Protein AF-A0AAV2SFF5-F1 (afdb_monomer)

Radius of gyration: 28.93 Å; Cα contacts (8 Å, |Δi|>4): 230; chains: 1; bounding box: 88×64×98 Å

InterPro domains:
  IPR006816 ELMO domain [PF04727] (159-279)
  IPR006816 ELMO domain [PS51335] (174-283)
  IPR050868 Engulfment and cell motility domain-containing protein [PTHR12771] (34-279)

Structure (mmCIF, N/CA/C/O backbone):
data_AF-A0AAV2SFF5-F1
#
_entry.id   AF-A0AAV2SFF5-F1
#
loop_
_atom_site.group_PDB
_atom_site.id
_atom_site.type_symbol
_atom_site.label_atom_id
_atom_site.label_alt_id
_atom_site.label_comp_id
_atom_site.label_asym_id
_atom_site.label_entity_id
_atom_site.label_seq_id
_atom_site.pdbx_PDB_ins_code
_atom_site.Cartn_x
_atom_site.Cartn_y
_atom_site.Cartn_z
_atom_site.occupancy
_atom_site.B_iso_or_equiv
_atom_site.auth_seq_id
_atom_site.auth_comp_id
_atom_site.auth_asym_id
_atom_site.auth_atom_id
_atom_site.pdbx_PDB_model_num
ATOM 1 N N . MET A 1 1 ? -58.046 5.024 29.331 1.00 38.84 1 MET A N 1
ATOM 2 C CA . MET A 1 1 ? -58.041 5.332 27.882 1.00 38.84 1 MET A CA 1
ATOM 3 C C . MET A 1 1 ? -57.906 6.839 27.762 1.00 38.84 1 MET A C 1
ATOM 5 O O . MET A 1 1 ? -58.774 7.507 28.291 1.00 38.84 1 MET A O 1
ATOM 9 N N . LEU A 1 2 ? -56.872 7.453 27.201 1.00 36.22 2 LEU A N 1
ATOM 10 C CA . LEU A 1 2 ? -55.732 7.017 26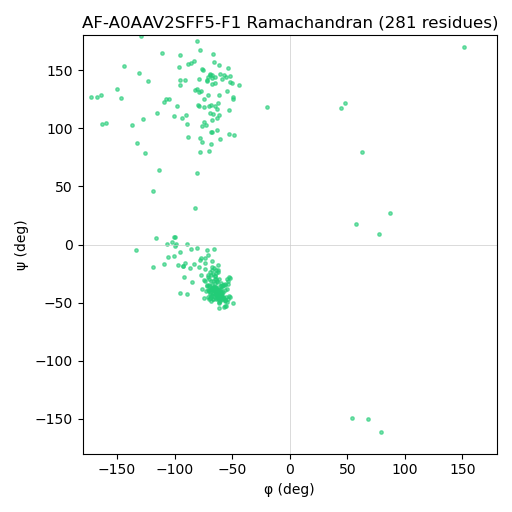.394 1.00 36.22 2 LEU A CA 1
ATOM 11 C C . LEU A 1 2 ? -54.574 7.988 26.710 1.00 36.22 2 LEU A C 1
ATOM 13 O O . LEU A 1 2 ? -54.805 9.194 26.716 1.00 36.22 2 LEU A O 1
ATOM 17 N N . GLU A 1 3 ? -53.364 7.487 26.962 1.00 33.78 3 GLU A N 1
ATOM 18 C CA . GLU A 1 3 ? -52.148 8.307 26.864 1.00 33.78 3 GLU A CA 1
ATOM 19 C C . GLU A 1 3 ? -51.763 8.430 25.383 1.00 33.78 3 GLU A C 1
ATOM 21 O O . GLU A 1 3 ? -51.738 7.432 24.659 1.00 33.78 3 GLU A O 1
ATOM 26 N N . ALA A 1 4 ? -51.494 9.655 24.929 1.00 40.22 4 ALA A N 1
ATOM 27 C CA . ALA A 1 4 ? -50.942 9.942 23.607 1.00 40.22 4 ALA A CA 1
ATOM 28 C C . ALA A 1 4 ? -49.399 9.964 23.682 1.00 40.22 4 ALA A C 1
ATOM 30 O O . ALA A 1 4 ? -48.859 10.467 24.670 1.00 40.22 4 ALA A O 1
ATOM 31 N N . PRO A 1 5 ? -48.668 9.447 22.676 1.00 40.81 5 PRO A N 1
ATOM 32 C CA . PRO A 1 5 ? -47.217 9.352 22.744 1.00 40.81 5 PRO A CA 1
ATOM 33 C C . PRO A 1 5 ? -46.532 10.683 22.409 1.00 40.81 5 PRO A C 1
ATOM 35 O O . PRO A 1 5 ? -46.836 11.335 21.411 1.00 40.81 5 PRO A O 1
ATOM 38 N N . LEU A 1 6 ? -45.561 11.036 23.251 1.00 37.41 6 LEU A N 1
ATOM 39 C CA . LEU A 1 6 ? -44.650 12.170 23.122 1.00 37.41 6 LEU A CA 1
ATOM 40 C C . LEU A 1 6 ? -43.773 12.011 21.858 1.00 37.41 6 LEU A C 1
ATOM 42 O O . LEU A 1 6 ? -42.967 11.081 21.773 1.00 37.41 6 LEU A O 1
ATOM 46 N N . GLN A 1 7 ? -43.903 12.916 20.885 1.00 34.81 7 GLN A N 1
ATOM 47 C CA . GLN A 1 7 ? -42.947 13.051 19.781 1.00 34.81 7 GLN A CA 1
ATOM 48 C C . GLN A 1 7 ? -41.613 13.581 20.330 1.00 34.81 7 GLN A C 1
ATOM 50 O O . GLN A 1 7 ? -41.558 14.659 20.917 1.00 34.81 7 GLN A O 1
ATOM 55 N N . LYS A 1 8 ? -40.532 12.812 20.153 1.00 36.44 8 LYS A N 1
ATOM 56 C CA . LYS A 1 8 ? -39.155 13.287 20.343 1.00 36.44 8 LYS A CA 1
ATOM 57 C C . LYS A 1 8 ? -38.738 14.083 19.108 1.00 36.44 8 LYS A C 1
ATOM 59 O O . LYS A 1 8 ? -38.677 13.515 18.020 1.00 36.44 8 LYS A O 1
ATOM 64 N N . GLU A 1 9 ? -38.420 15.358 19.291 1.00 38.72 9 GLU A N 1
ATOM 65 C CA . GLU A 1 9 ? -37.700 16.148 18.292 1.00 38.72 9 GLU A CA 1
ATOM 66 C C . GLU A 1 9 ? -36.253 15.641 18.139 1.00 38.72 9 GLU A C 1
ATOM 68 O O . GLU A 1 9 ? -35.587 15.299 19.121 1.00 38.72 9 GLU A O 1
ATOM 73 N N . LEU A 1 10 ? -35.785 15.559 16.889 1.00 31.69 10 LEU A N 1
ATOM 74 C CA . LEU A 1 10 ? -34.399 15.259 16.515 1.00 31.69 10 LEU A CA 1
ATOM 75 C C . LEU A 1 10 ? -33.528 16.514 16.730 1.00 31.69 10 LEU A C 1
ATOM 77 O O . LEU A 1 10 ? -33.907 17.570 16.222 1.00 31.69 10 LEU A O 1
ATOM 81 N N . PRO A 1 11 ? -32.348 16.439 17.377 1.00 33.97 11 PRO A N 1
ATOM 82 C CA . PRO A 1 11 ? -31.426 17.570 17.406 1.00 33.97 11 PRO A CA 1
ATOM 83 C C . PRO A 1 11 ? -30.733 17.735 16.048 1.00 33.97 11 PRO A C 1
ATOM 85 O O . PRO A 1 11 ? -30.116 16.803 15.527 1.00 33.97 11 PRO A O 1
ATOM 88 N N . SER A 1 12 ? -30.843 18.938 15.488 1.00 45.22 12 SER A N 1
ATOM 89 C CA . SER A 1 12 ? -30.172 19.385 14.273 1.00 45.22 12 SER A CA 1
ATOM 90 C C . SER A 1 12 ? -28.703 19.734 14.550 1.00 45.22 12 SER A C 1
ATOM 92 O O . SER A 1 12 ? -28.395 20.878 14.860 1.0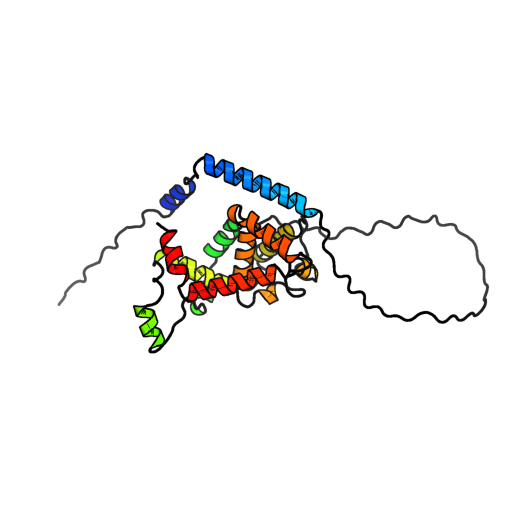0 45.22 12 SER A O 1
ATOM 94 N N . ASP A 1 13 ? -27.793 18.776 14.392 1.00 42.00 13 ASP A N 1
ATOM 95 C CA . ASP A 1 13 ? -26.344 19.044 14.359 1.00 42.00 13 ASP A CA 1
ATOM 96 C C . ASP A 1 13 ? -25.739 18.616 13.014 1.00 42.00 13 ASP A C 1
ATOM 98 O O . ASP A 1 13 ? -24.686 17.991 12.924 1.00 42.00 13 ASP A O 1
ATOM 102 N N . SER A 1 14 ? -26.415 18.985 11.925 1.00 37.09 14 SER A N 1
ATOM 103 C CA . SER A 1 14 ? -25.875 18.917 10.564 1.00 37.09 14 SER A CA 1
ATOM 104 C C . SER A 1 14 ? -25.003 20.134 10.224 1.00 37.09 14 SER A C 1
ATOM 106 O O . SER A 1 14 ? -24.962 20.549 9.066 1.00 37.09 14 SER A O 1
ATOM 108 N N . ILE A 1 15 ? -24.313 20.726 11.208 1.00 44.16 15 ILE A N 1
ATOM 109 C CA . ILE A 1 15 ? -23.333 21.798 10.973 1.00 44.16 15 ILE A CA 1
ATOM 110 C C . ILE A 1 15 ? -22.029 21.164 10.464 1.00 44.16 15 ILE A C 1
ATOM 112 O O . ILE A 1 15 ? -21.090 20.846 11.189 1.00 44.16 15 ILE A O 1
ATOM 116 N N . ASP A 1 16 ? -22.115 20.880 9.170 1.00 50.00 16 ASP A N 1
ATOM 117 C CA . ASP A 1 16 ? -21.180 21.188 8.099 1.00 50.00 16 ASP A CA 1
ATOM 118 C C . ASP A 1 16 ? -19.763 20.582 8.126 1.00 50.00 16 ASP A C 1
ATOM 120 O O . ASP A 1 16 ? -18.738 21.213 8.393 1.00 50.00 16 ASP A O 1
ATOM 124 N N . VAL A 1 17 ? -19.715 19.315 7.710 1.00 45.47 17 VAL A N 1
ATOM 125 C CA . VAL A 1 17 ? -18.504 18.622 7.248 1.00 45.47 17 VAL A CA 1
ATOM 126 C C . VAL A 1 17 ? -17.807 19.397 6.114 1.00 45.47 17 VAL A C 1
ATOM 128 O O . VAL A 1 17 ? -16.579 19.358 6.033 1.00 45.47 17 VAL A O 1
ATOM 131 N N . ALA A 1 18 ? -18.537 20.151 5.279 1.00 42.47 18 ALA A N 1
ATOM 132 C CA . ALA A 1 18 ? -17.932 20.953 4.216 1.00 42.47 18 ALA A CA 1
ATOM 133 C C . ALA A 1 18 ? -17.181 22.173 4.777 1.00 42.47 18 ALA A C 1
ATOM 135 O O . ALA A 1 18 ? -16.098 22.493 4.290 1.00 42.47 18 ALA A O 1
ATOM 136 N N . GLU A 1 19 ? -17.667 22.786 5.858 1.00 45.25 19 GLU A N 1
ATOM 137 C CA . GLU A 1 19 ? -16.984 23.895 6.543 1.00 45.25 19 GLU A CA 1
ATOM 138 C C . GLU A 1 19 ? -15.679 23.431 7.221 1.00 45.25 19 GLU A C 1
ATOM 140 O O . GLU A 1 19 ? -14.655 24.122 7.205 1.00 45.25 19 GLU A O 1
ATOM 145 N N . ARG A 1 20 ? -15.669 22.197 7.741 1.00 47.66 20 ARG A N 1
ATOM 146 C CA . ARG A 1 20 ? -14.468 21.555 8.302 1.00 47.66 20 ARG A CA 1
ATOM 147 C C . ARG A 1 20 ? -13.443 21.195 7.221 1.00 47.66 20 ARG A C 1
ATOM 149 O O . ARG A 1 20 ? -12.248 21.416 7.421 1.00 47.66 20 ARG A O 1
ATOM 156 N N . ASN A 1 21 ? -13.908 20.722 6.065 1.00 41.25 21 ASN A N 1
ATOM 157 C CA . ASN A 1 21 ? -13.061 20.435 4.905 1.00 41.25 21 ASN A CA 1
ATOM 158 C C . ASN A 1 21 ? -12.438 21.716 4.325 1.00 41.25 21 ASN A C 1
ATOM 160 O O . ASN A 1 21 ? -11.257 21.718 3.981 1.00 41.25 21 ASN A O 1
ATOM 164 N N . LEU A 1 22 ? -13.172 22.835 4.331 1.00 41.47 22 LEU A N 1
ATOM 165 C CA . LEU A 1 22 ? -12.656 24.148 3.929 1.00 41.47 22 LEU A CA 1
ATOM 166 C C . LEU A 1 22 ? -11.552 24.658 4.875 1.00 41.47 22 LEU A C 1
ATOM 168 O O . LEU A 1 22 ? -10.611 25.332 4.456 1.00 41.47 22 LEU A O 1
ATOM 172 N N . LYS A 1 23 ? -11.637 24.322 6.166 1.00 45.38 23 LYS A N 1
ATOM 173 C CA . LYS A 1 23 ? -10.634 24.699 7.173 1.00 45.38 23 LYS A CA 1
ATOM 174 C C . LYS A 1 23 ? -9.323 23.921 7.007 1.00 45.38 23 LYS A C 1
ATOM 176 O O . LYS A 1 23 ? -8.255 24.505 7.174 1.00 45.38 23 LYS A O 1
ATOM 181 N N . ASN A 1 24 ? -9.405 22.652 6.606 1.00 43.72 24 ASN A N 1
ATOM 182 C CA . ASN A 1 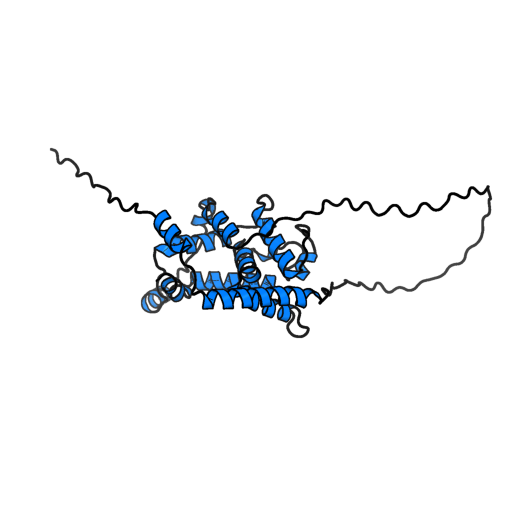24 ? -8.241 21.813 6.298 1.00 43.72 24 ASN A CA 1
ATOM 183 C C . ASN A 1 24 ? -7.582 22.192 4.964 1.00 43.72 24 ASN A C 1
ATOM 185 O O . ASN A 1 24 ? -6.363 22.138 4.854 1.00 43.72 24 ASN A O 1
ATOM 189 N N . GLN A 1 25 ? -8.360 22.677 3.992 1.00 39.66 25 GLN A N 1
ATOM 190 C CA . GLN A 1 25 ? -7.839 23.210 2.726 1.00 39.66 25 GLN A CA 1
ATOM 191 C C . GLN A 1 25 ? -6.976 24.474 2.912 1.00 39.66 25 GLN A C 1
ATOM 193 O O . GLN A 1 25 ? -6.147 24.797 2.066 1.00 39.66 25 GLN A O 1
ATOM 198 N N . ASN A 1 26 ? -7.158 25.182 4.033 1.00 39.34 26 ASN A N 1
ATOM 199 C CA . ASN A 1 26 ? -6.420 26.393 4.390 1.00 39.34 26 ASN A CA 1
ATOM 200 C C . ASN A 1 26 ? -5.265 26.146 5.379 1.00 39.34 26 ASN A C 1
ATOM 202 O O . ASN A 1 26 ? -4.582 27.102 5.761 1.00 39.34 26 ASN A O 1
ATOM 206 N N . TYR A 1 27 ? -5.020 24.898 5.806 1.00 48.28 27 TYR A N 1
ATOM 207 C CA . TYR A 1 27 ? -3.848 24.587 6.622 1.00 48.28 27 TYR A CA 1
ATOM 208 C C . TYR A 1 27 ? -2.608 24.555 5.734 1.00 48.28 27 TYR A C 1
ATOM 210 O O . TYR A 1 27 ? -2.354 23.628 4.972 1.00 48.28 27 TYR A O 1
ATOM 218 N N . ALA A 1 28 ? -1.852 25.636 5.817 1.00 47.06 28 ALA A N 1
ATOM 219 C CA . ALA A 1 28 ? -0.711 25.905 4.978 1.00 47.06 28 ALA A CA 1
ATOM 220 C C . ALA A 1 28 ? 0.518 25.910 5.909 1.00 47.06 28 ALA A C 1
ATOM 222 O O . ALA A 1 28 ? 0.597 26.814 6.747 1.00 47.06 28 ALA A O 1
ATOM 223 N N . PRO A 1 29 ? 1.461 24.949 5.805 1.00 47.69 29 PRO A N 1
ATOM 224 C CA . PRO A 1 29 ? 2.599 24.863 6.724 1.00 47.69 29 PRO A CA 1
ATOM 225 C C . PRO A 1 29 ? 3.374 26.189 6.786 1.00 47.69 29 PRO A C 1
ATOM 227 O O . PRO A 1 29 ? 3.376 26.935 5.794 1.00 47.69 29 PRO A O 1
ATOM 230 N N . PRO A 1 30 ? 4.048 26.522 7.899 1.00 57.25 30 PRO A N 1
ATOM 231 C CA . PRO A 1 30 ? 4.927 27.685 7.982 1.00 57.25 30 PRO A CA 1
ATOM 232 C C . PRO A 1 30 ? 5.813 27.798 6.736 1.00 57.25 30 PRO A C 1
ATOM 234 O O . PRO A 1 30 ? 6.342 26.807 6.240 1.00 57.25 30 PRO A O 1
ATOM 237 N N . ARG A 1 31 ? 5.971 29.011 6.194 1.00 40.19 31 ARG A N 1
ATOM 238 C CA . ARG A 1 31 ? 6.692 29.246 4.927 1.00 40.19 31 ARG A CA 1
ATOM 239 C C . ARG A 1 31 ? 8.109 28.656 4.929 1.00 40.19 31 ARG A C 1
ATOM 241 O O . ARG A 1 31 ? 8.574 28.233 3.882 1.00 40.19 31 ARG A O 1
ATOM 248 N N . SER A 1 32 ? 8.763 28.606 6.088 1.00 39.62 32 SER A N 1
ATOM 249 C CA . SER A 1 32 ? 10.068 27.967 6.265 1.00 39.62 32 SER A CA 1
ATOM 250 C C . SER A 1 32 ? 10.018 26.450 6.086 1.00 39.62 32 SER A C 1
ATOM 252 O O . SER A 1 32 ? 10.859 25.928 5.372 1.00 39.62 32 SER A O 1
ATOM 254 N N . GLU A 1 33 ? 9.021 25.769 6.665 1.00 46.12 33 GLU A N 1
ATOM 255 C CA . GLU A 1 33 ? 8.838 24.314 6.531 1.00 46.12 33 GLU A CA 1
ATOM 256 C C . GLU A 1 33 ? 8.451 23.928 5.101 1.00 46.12 33 GLU A C 1
ATOM 258 O O . GLU A 1 33 ? 8.950 22.945 4.568 1.00 46.12 33 GLU A O 1
ATOM 263 N N . ARG A 1 34 ? 7.631 24.752 4.437 1.00 45.78 34 ARG A N 1
ATOM 264 C CA . ARG A 1 34 ? 7.259 24.542 3.032 1.00 45.78 34 ARG A CA 1
ATOM 265 C C . ARG A 1 34 ? 8.427 24.684 2.063 1.00 45.78 34 ARG A C 1
ATOM 267 O O . ARG A 1 34 ? 8.486 23.943 1.094 1.00 45.78 34 ARG A O 1
ATOM 274 N N . ILE A 1 35 ? 9.318 25.647 2.303 1.00 46.62 35 ILE A N 1
ATOM 275 C CA . ILE A 1 35 ? 10.508 25.853 1.467 1.00 46.62 35 ILE A CA 1
ATOM 276 C C . ILE A 1 35 ? 11.483 24.692 1.669 1.00 46.62 35 ILE A C 1
ATOM 278 O O . ILE A 1 35 ? 11.911 24.106 0.687 1.00 46.62 35 ILE A O 1
ATOM 282 N N . THR A 1 36 ? 11.744 24.281 2.915 1.00 54.81 36 THR A N 1
ATOM 283 C CA . THR A 1 36 ? 12.622 23.131 3.182 1.00 54.81 36 THR A CA 1
ATOM 284 C C . THR A 1 36 ? 12.061 21.835 2.613 1.00 54.81 36 THR A C 1
ATOM 286 O O . THR A 1 36 ? 12.787 21.100 1.966 1.00 54.81 36 THR A O 1
ATOM 289 N N . GLN A 1 37 ? 10.761 21.579 2.767 1.00 50.41 37 GLN A N 1
ATOM 290 C CA . GLN A 1 37 ? 10.146 20.347 2.276 1.00 50.41 37 GLN A CA 1
ATOM 291 C C . GLN A 1 37 ? 10.068 20.306 0.741 1.00 50.41 37 GLN A C 1
ATOM 293 O O . GLN A 1 37 ? 10.251 19.244 0.155 1.00 50.41 37 GLN A O 1
ATOM 298 N N . ALA A 1 38 ? 9.855 21.453 0.083 1.00 51.97 38 ALA A N 1
ATOM 299 C CA . ALA A 1 38 ? 9.869 21.555 -1.375 1.00 51.97 38 ALA A CA 1
ATOM 300 C C . ALA A 1 38 ? 11.286 21.443 -1.963 1.00 51.97 38 ALA A C 1
ATOM 302 O O . ALA A 1 38 ? 11.460 20.783 -2.984 1.00 51.97 38 ALA A O 1
ATOM 303 N N . ASP A 1 39 ? 12.292 22.044 -1.324 1.00 56.22 39 ASP A N 1
ATOM 304 C CA . ASP A 1 39 ? 13.692 21.945 -1.752 1.00 56.22 39 ASP A CA 1
ATOM 305 C C . ASP A 1 39 ? 14.243 20.529 -1.510 1.00 56.22 39 ASP A C 1
ATOM 307 O O . ASP A 1 39 ? 14.905 19.970 -2.385 1.00 56.22 39 ASP A O 1
ATOM 311 N N . ASP A 1 40 ? 13.902 19.906 -0.376 1.00 51.06 40 ASP A N 1
ATOM 312 C CA . ASP A 1 40 ? 14.216 18.503 -0.080 1.00 51.06 40 ASP A CA 1
ATOM 313 C C . ASP A 1 40 ? 13.513 17.565 -1.070 1.00 51.06 40 ASP A C 1
ATOM 315 O O . ASP A 1 40 ? 14.104 16.588 -1.526 1.00 51.06 40 ASP A O 1
ATOM 319 N N . TYR A 1 41 ? 12.269 17.876 -1.452 1.00 49.34 41 TYR A N 1
ATOM 320 C CA . TYR A 1 41 ? 11.524 17.130 -2.463 1.00 49.34 41 TYR A CA 1
ATOM 321 C C . TYR A 1 41 ? 12.147 17.259 -3.852 1.00 49.34 41 TYR A C 1
ATOM 323 O O . TYR A 1 41 ? 12.324 16.249 -4.524 1.00 49.34 41 TYR A O 1
ATOM 331 N N . LEU A 1 42 ? 12.500 18.470 -4.288 1.00 60.28 42 LEU A N 1
ATOM 332 C CA . LEU A 1 42 ? 13.141 18.696 -5.585 1.00 60.28 42 LEU A CA 1
ATOM 333 C C . LEU A 1 42 ? 14.519 18.042 -5.634 1.00 60.28 42 LEU A C 1
ATOM 335 O O . LEU A 1 42 ? 14.824 17.355 -6.602 1.00 60.28 42 LEU A O 1
ATOM 339 N N . THR A 1 43 ? 15.301 18.161 -4.563 1.00 63.03 43 THR A N 1
ATOM 340 C CA . THR A 1 43 ? 16.597 17.486 -4.434 1.00 63.03 43 THR A CA 1
ATOM 341 C C . THR A 1 43 ? 16.417 15.972 -4.456 1.00 63.03 43 THR A C 1
ATOM 343 O O . THR A 1 43 ? 17.110 15.276 -5.193 1.00 63.03 43 THR A O 1
ATOM 346 N N . ALA A 1 44 ? 15.438 15.439 -3.720 1.00 46.81 44 ALA A N 1
ATOM 347 C CA . ALA A 1 44 ? 15.110 14.024 -3.776 1.00 46.81 44 ALA A CA 1
ATOM 348 C C . ALA A 1 44 ? 14.678 13.624 -5.192 1.00 46.81 44 ALA A C 1
ATOM 350 O O . ALA A 1 44 ? 15.147 12.617 -5.705 1.00 46.81 44 ALA A O 1
ATOM 351 N N . GLN A 1 45 ? 13.841 14.398 -5.871 1.00 54.22 45 GLN A N 1
ATOM 352 C CA . GLN A 1 45 ? 13.396 14.103 -7.229 1.00 54.22 45 GLN A CA 1
ATOM 353 C C . GLN A 1 45 ? 14.566 14.118 -8.228 1.00 54.22 45 GLN A C 1
ATOM 355 O O . GLN A 1 45 ? 14.723 13.168 -8.990 1.00 54.22 45 GLN A O 1
ATOM 360 N N . GLU A 1 46 ? 15.452 15.111 -8.164 1.00 63.56 46 GLU A N 1
ATOM 361 C CA . GLU A 1 46 ? 16.658 15.204 -8.997 1.00 63.56 46 GLU A CA 1
ATOM 362 C C . GLU A 1 46 ? 17.641 14.067 -8.716 1.00 63.56 46 GLU A C 1
ATOM 364 O O . GLU A 1 46 ? 18.176 13.442 -9.633 1.00 63.56 46 GLU A O 1
ATOM 369 N N . GLU A 1 47 ? 17.839 13.716 -7.447 1.00 53.16 47 GLU A N 1
ATOM 370 C CA . GLU A 1 47 ? 18.594 12.525 -7.105 1.00 53.16 47 GLU A CA 1
ATOM 371 C C . GLU A 1 47 ? 17.883 11.261 -7.615 1.00 53.16 47 GLU A C 1
ATOM 373 O O . GLU A 1 47 ? 18.538 10.236 -7.796 1.00 53.16 47 GLU A O 1
ATOM 378 N N . TRP A 1 48 ? 16.536 11.232 -7.724 1.00 48.16 48 TRP A N 1
ATOM 379 C CA . TRP A 1 48 ? 15.787 10.049 -8.221 1.00 48.16 48 TRP A CA 1
ATOM 380 C C . TRP A 1 48 ? 16.243 9.816 -9.625 1.00 48.16 48 TRP A C 1
ATOM 382 O O . TRP A 1 48 ? 16.695 8.724 -9.954 1.00 48.16 48 TRP A O 1
ATOM 392 N N . ASP A 1 49 ? 16.212 10.916 -10.366 1.00 56.84 49 ASP A N 1
ATOM 393 C CA . ASP A 1 49 ? 16.589 10.998 -11.746 1.00 56.84 49 ASP A CA 1
ATOM 394 C C . ASP A 1 49 ? 18.075 10.662 -11.943 1.00 56.84 49 ASP A C 1
ATOM 396 O O . ASP A 1 49 ? 18.442 9.993 -12.903 1.00 56.84 49 ASP A O 1
ATOM 400 N N . ALA A 1 50 ? 18.939 10.978 -10.974 1.00 54.56 50 ALA A N 1
ATOM 401 C CA . ALA A 1 50 ? 20.353 10.598 -11.001 1.00 54.56 50 ALA A CA 1
ATOM 402 C C . ALA A 1 50 ? 20.622 9.102 -10.711 1.00 54.56 50 ALA A C 1
ATOM 404 O O . ALA A 1 50 ? 21.584 8.532 -11.233 1.00 54.56 50 ALA A O 1
ATOM 405 N N . VAL A 1 51 ? 19.788 8.436 -9.902 1.00 47.91 51 VAL A N 1
ATOM 406 C CA . VAL A 1 51 ? 19.894 6.987 -9.606 1.00 47.91 51 VAL A CA 1
ATOM 407 C C . VAL A 1 51 ? 19.432 6.128 -10.800 1.00 47.91 51 VAL A C 1
ATOM 409 O O . VAL A 1 51 ? 19.732 4.935 -10.856 1.00 47.91 51 VAL A O 1
ATOM 412 N N . GLN A 1 52 ? 18.802 6.741 -11.811 1.00 50.56 52 GLN A N 1
ATOM 413 C CA . GLN A 1 52 ? 18.299 6.119 -13.051 1.00 50.56 52 GLN A CA 1
ATOM 414 C C . GLN A 1 52 ? 19.378 5.550 -13.988 1.00 50.56 52 GLN A C 1
ATOM 416 O O . GLN A 1 52 ? 19.041 4.946 -15.005 1.00 50.56 52 GLN A O 1
ATOM 421 N N . CYS A 1 53 ? 20.667 5.709 -13.678 1.00 40.56 53 CYS A N 1
ATOM 422 C CA . CYS A 1 53 ? 21.766 5.219 -14.521 1.00 40.56 53 CYS A CA 1
ATOM 423 C C . CYS A 1 53 ? 22.213 3.777 -14.212 1.00 40.56 53 CYS A C 1
ATOM 425 O O . CYS A 1 53 ? 23.144 3.281 -14.849 1.00 40.56 53 CYS A O 1
ATOM 427 N N . VAL A 1 54 ? 21.590 3.089 -13.250 1.00 40.75 54 VAL A N 1
ATOM 428 C CA . VAL A 1 54 ? 21.875 1.670 -12.990 1.00 40.75 54 VAL A CA 1
ATOM 429 C C . VAL A 1 54 ? 20.954 0.822 -13.862 1.00 40.75 54 VAL A C 1
ATOM 431 O O . VAL A 1 54 ? 19.764 0.695 -13.580 1.00 40.75 54 VAL A O 1
ATOM 434 N N . GLU A 1 55 ? 21.495 0.249 -14.941 1.00 37.09 55 GLU A N 1
ATOM 435 C CA . GLU A 1 55 ? 20.748 -0.701 -15.769 1.00 37.09 55 GLU A CA 1
ATOM 436 C C . GLU A 1 55 ? 20.206 -1.849 -14.896 1.00 37.09 55 GLU A C 1
ATOM 438 O O . GLU A 1 55 ? 20.964 -2.446 -14.121 1.00 37.09 55 GLU A O 1
ATOM 443 N N . PRO A 1 56 ? 18.919 -2.218 -15.024 1.00 36.88 56 PRO A N 1
ATOM 444 C CA . PRO A 1 56 ? 18.409 -3.399 -14.355 1.00 36.88 56 PRO A CA 1
ATOM 445 C C . PRO A 1 56 ? 19.160 -4.623 -14.885 1.00 36.88 56 PRO A C 1
ATOM 447 O O . PRO A 1 56 ? 19.136 -4.918 -16.083 1.00 36.88 56 PRO A O 1
ATOM 450 N N . ILE A 1 57 ? 19.814 -5.367 -13.987 1.00 39.88 57 ILE A N 1
ATOM 451 C CA . ILE A 1 57 ? 20.414 -6.664 -14.311 1.00 39.88 57 ILE A CA 1
ATOM 452 C C . ILE A 1 57 ? 19.265 -7.635 -14.592 1.00 39.88 57 ILE A C 1
ATOM 454 O O . ILE A 1 57 ? 18.788 -8.362 -13.720 1.00 39.88 57 ILE A O 1
ATOM 458 N N . ILE A 1 58 ? 18.800 -7.649 -15.839 1.00 38.31 58 ILE A N 1
ATOM 459 C CA . ILE A 1 58 ? 17.879 -8.663 -16.335 1.00 38.31 58 ILE A CA 1
ATOM 460 C C . ILE A 1 58 ? 18.634 -9.989 -16.253 1.00 38.31 58 ILE A C 1
ATOM 462 O O . ILE A 1 58 ? 19.568 -10.232 -17.023 1.00 38.31 58 ILE A O 1
ATOM 466 N N . ARG A 1 59 ? 18.238 -10.862 -15.317 1.00 36.19 59 ARG A N 1
ATOM 467 C CA . ARG A 1 59 ? 18.726 -12.245 -15.250 1.00 36.19 59 ARG A CA 1
ATOM 468 C C . ARG A 1 59 ? 18.338 -12.959 -16.543 1.00 36.19 59 ARG A C 1
ATOM 470 O O . ARG A 1 59 ? 17.259 -13.534 -16.668 1.00 36.19 59 ARG A O 1
ATOM 477 N N . ARG A 1 60 ? 19.229 -12.915 -17.532 1.00 32.38 60 ARG A N 1
ATOM 478 C CA . ARG A 1 60 ? 19.111 -13.684 -18.766 1.00 32.38 60 ARG A CA 1
ATOM 479 C C . ARG A 1 60 ? 19.286 -15.148 -18.370 1.00 32.38 60 ARG A C 1
ATOM 481 O O . ARG A 1 60 ? 20.372 -15.569 -17.990 1.00 32.38 60 ARG A O 1
ATOM 488 N N . ASN A 1 61 ? 18.193 -15.904 -18.394 1.00 32.59 61 ASN A N 1
ATOM 489 C CA . ASN A 1 61 ? 18.183 -17.321 -18.055 1.00 32.59 61 ASN A CA 1
ATOM 490 C C . ASN A 1 61 ? 18.912 -18.097 -19.170 1.00 32.59 61 ASN A C 1
ATOM 492 O O . ASN A 1 61 ? 18.292 -18.614 -20.097 1.00 32.59 61 ASN A O 1
ATOM 496 N N . THR A 1 62 ? 20.245 -18.119 -19.147 1.00 32.25 62 THR A N 1
ATOM 497 C CA . THR A 1 62 ? 21.043 -18.945 -20.055 1.00 32.25 62 THR A CA 1
ATOM 498 C C . THR A 1 62 ? 20.977 -20.384 -19.570 1.00 32.25 62 THR A C 1
ATOM 500 O O . THR A 1 62 ? 21.827 -20.843 -18.812 1.00 32.25 62 THR A O 1
ATOM 503 N N . ARG A 1 63 ? 19.961 -21.123 -20.024 1.00 33.28 63 ARG A N 1
ATOM 504 C CA . ARG A 1 63 ? 20.090 -22.577 -20.130 1.00 33.28 63 ARG A CA 1
ATOM 505 C C . ARG A 1 63 ? 21.123 -22.860 -21.217 1.00 33.28 63 ARG A C 1
ATOM 507 O O . ARG A 1 63 ? 20.822 -22.827 -22.406 1.00 33.28 63 ARG A O 1
ATOM 514 N N . SER A 1 64 ? 22.354 -23.086 -20.781 1.00 32.62 64 SER A N 1
ATOM 515 C CA . SER A 1 64 ? 23.421 -23.690 -21.564 1.00 32.62 64 SER A CA 1
ATOM 516 C C . SER A 1 64 ? 23.025 -25.124 -21.920 1.00 32.62 64 SER A C 1
ATOM 518 O O . SER A 1 64 ? 23.179 -26.030 -21.103 1.00 32.62 64 SER A O 1
ATOM 520 N N . ASN A 1 65 ? 22.516 -25.338 -23.133 1.00 30.78 65 ASN A N 1
ATOM 521 C CA . ASN A 1 65 ? 22.624 -26.645 -23.770 1.00 30.78 65 ASN A CA 1
ATOM 522 C C . ASN A 1 65 ? 23.941 -26.663 -24.539 1.00 30.78 65 ASN A C 1
ATOM 524 O O . ASN A 1 65 ? 24.036 -26.207 -25.677 1.00 30.78 65 ASN A O 1
ATOM 528 N N . ASP A 1 66 ? 24.959 -27.156 -23.852 1.00 31.98 66 ASP A N 1
ATOM 529 C CA . ASP A 1 66 ? 26.237 -27.535 -24.422 1.00 31.98 66 ASP A CA 1
ATOM 530 C C . ASP A 1 66 ? 26.039 -28.780 -25.303 1.00 31.98 66 ASP A C 1
ATOM 532 O O . ASP A 1 66 ? 25.666 -29.849 -24.820 1.00 31.98 66 ASP A O 1
ATOM 536 N N . SER A 1 67 ? 26.214 -28.636 -26.617 1.00 30.53 67 SER A N 1
ATOM 537 C CA . SER A 1 67 ? 26.633 -29.742 -27.487 1.00 30.53 67 SER A CA 1
ATOM 538 C C . SER A 1 67 ? 27.220 -29.192 -28.789 1.00 30.53 67 SER A C 1
ATOM 540 O O . SER A 1 67 ? 26.528 -28.705 -29.681 1.00 30.53 67 SER A O 1
ATOM 542 N N . SER A 1 68 ? 28.546 -29.256 -28.865 1.00 32.28 68 SER A N 1
ATOM 543 C CA . SER A 1 68 ? 29.353 -28.962 -30.053 1.00 32.28 68 SER A CA 1
ATOM 544 C C . SER A 1 68 ? 29.137 -29.980 -31.200 1.00 32.28 68 SER A C 1
ATOM 546 O O . SER A 1 68 ? 28.592 -31.065 -30.980 1.00 32.28 68 SER A O 1
ATOM 548 N N . PRO A 1 69 ? 29.553 -29.651 -32.444 1.00 35.56 69 PRO A N 1
ATOM 549 C CA . PRO A 1 69 ? 28.937 -30.150 -33.674 1.00 35.56 69 PRO A CA 1
ATOM 550 C C . PRO A 1 69 ? 29.645 -31.371 -34.283 1.00 35.56 69 PRO A C 1
ATOM 552 O O . PRO A 1 69 ? 30.865 -31.516 -34.194 1.00 35.56 69 PRO A O 1
ATOM 555 N N . LYS A 1 70 ? 28.894 -32.204 -35.019 1.00 32.88 70 LYS A N 1
ATOM 556 C CA . LYS A 1 70 ? 29.456 -33.210 -35.938 1.00 32.88 70 LYS A CA 1
ATOM 557 C C . LYS A 1 70 ? 29.214 -32.813 -37.395 1.00 32.88 70 LYS A C 1
ATOM 559 O O . LYS A 1 70 ? 28.084 -32.614 -37.824 1.00 32.88 70 LYS A O 1
ATOM 564 N N . LYS A 1 71 ? 30.323 -32.715 -38.132 1.00 31.45 71 LYS A N 1
ATOM 565 C CA . LYS A 1 71 ? 30.427 -32.558 -39.588 1.00 31.45 71 LYS A CA 1
ATOM 566 C C . LYS A 1 71 ? 29.892 -33.800 -40.313 1.00 31.45 71 LYS A C 1
ATOM 568 O O . LYS A 1 71 ? 30.232 -34.912 -39.919 1.00 31.45 71 LYS A O 1
ATOM 573 N N . SER A 1 72 ? 29.239 -33.608 -41.458 1.00 31.38 72 SER A N 1
ATOM 574 C CA . SER A 1 72 ? 29.324 -34.553 -42.579 1.00 31.38 72 SER A CA 1
ATOM 575 C C . SER A 1 72 ? 29.229 -33.819 -43.916 1.00 31.38 72 SER A C 1
ATOM 577 O O . SER A 1 72 ? 28.307 -33.048 -44.161 1.00 31.38 72 SER A O 1
ATOM 579 N N . ILE A 1 73 ? 30.229 -34.086 -44.748 1.00 28.97 73 ILE A N 1
ATOM 580 C CA . ILE A 1 73 ? 30.400 -33.692 -46.147 1.00 28.97 73 ILE A CA 1
ATOM 581 C C . ILE A 1 73 ? 29.543 -34.614 -47.034 1.00 28.97 73 ILE A C 1
ATOM 583 O O . ILE A 1 73 ? 29.488 -35.813 -46.771 1.00 28.97 73 ILE A O 1
ATOM 587 N N . GLY A 1 74 ? 28.937 -34.080 -48.100 1.00 29.19 74 GLY A N 1
ATOM 588 C CA . GLY A 1 74 ? 28.269 -34.862 -49.149 1.00 29.19 74 GLY A CA 1
ATOM 589 C C . GLY A 1 74 ? 27.815 -33.998 -50.335 1.00 29.19 74 GLY A C 1
ATOM 590 O O . GLY A 1 74 ? 27.159 -32.984 -50.143 1.00 29.19 74 GLY A O 1
ATOM 591 N N . SER A 1 75 ? 28.229 -34.398 -51.538 1.00 28.62 75 SER A N 1
ATOM 592 C CA . SER A 1 75 ? 28.332 -33.651 -52.805 1.00 28.62 75 SER A CA 1
ATOM 593 C C . SER A 1 75 ? 27.053 -33.354 -53.615 1.00 28.62 75 SER A C 1
ATOM 595 O O . SER A 1 75 ? 26.139 -34.163 -53.670 1.00 28.62 75 SER A O 1
ATOM 597 N N . ILE A 1 76 ? 27.135 -32.229 -54.348 1.00 27.27 76 ILE A N 1
ATOM 598 C CA . ILE A 1 76 ? 26.889 -31.973 -55.794 1.00 27.27 76 ILE A CA 1
ATOM 599 C C . ILE A 1 76 ? 25.604 -32.510 -56.457 1.00 27.27 76 ILE A C 1
ATOM 601 O O . ILE A 1 76 ? 25.429 -33.708 -56.653 1.00 27.27 76 ILE A O 1
ATOM 605 N N . GLY A 1 77 ? 24.834 -31.569 -57.020 1.00 28.42 77 GLY A N 1
ATOM 606 C CA . GLY A 1 77 ? 23.895 -31.784 -58.124 1.00 28.42 77 GLY A CA 1
ATOM 607 C C . GLY A 1 77 ? 23.505 -30.455 -58.783 1.00 28.42 77 GLY A C 1
ATOM 608 O O . GLY A 1 77 ? 22.740 -29.681 -58.218 1.00 28.42 77 GLY A O 1
ATOM 609 N N . SER A 1 78 ? 24.078 -30.180 -59.955 1.00 28.17 78 SER A N 1
ATOM 610 C CA . SER A 1 78 ? 23.857 -28.991 -60.787 1.00 28.17 78 SER A CA 1
ATOM 611 C C . SER A 1 78 ? 22.473 -28.971 -61.444 1.00 28.17 78 SER A C 1
ATOM 613 O O . SER A 1 78 ? 22.018 -30.004 -61.921 1.00 28.17 78 SER A O 1
ATOM 615 N N . ASN A 1 79 ? 21.873 -27.783 -61.578 1.00 30.75 79 ASN A N 1
ATOM 616 C CA . ASN A 1 79 ? 21.202 -27.336 -62.807 1.00 30.75 79 ASN A CA 1
ATOM 617 C C . ASN A 1 79 ? 20.973 -25.818 -62.756 1.00 30.75 79 ASN A C 1
ATOM 619 O O . ASN A 1 79 ? 20.483 -25.280 -61.766 1.00 30.75 79 ASN A O 1
ATOM 623 N N . GLY A 1 80 ? 21.395 -25.129 -63.816 1.00 27.44 80 GLY A N 1
ATOM 624 C CA . GLY A 1 80 ? 21.340 -23.675 -63.926 1.00 27.44 80 GLY A CA 1
ATOM 625 C C . GLY A 1 80 ? 20.007 -23.148 -64.451 1.00 27.44 80 GLY A C 1
ATOM 626 O O . GLY A 1 80 ? 19.314 -23.833 -65.194 1.00 27.44 80 GLY A O 1
ATOM 627 N N . SER A 1 81 ? 19.704 -21.890 -64.120 1.00 28.19 81 SER A N 1
ATOM 628 C CA . SER A 1 81 ? 19.126 -20.929 -65.065 1.00 28.19 81 SER A CA 1
ATOM 629 C C . SER A 1 81 ? 19.170 -19.498 -64.508 1.00 28.19 81 SER A C 1
ATOM 631 O O . SER A 1 81 ? 18.713 -19.236 -63.402 1.00 28.19 81 SER A O 1
ATOM 633 N N . CYS A 1 82 ? 19.747 -18.621 -65.332 1.00 26.48 82 CYS A N 1
ATOM 634 C CA . CYS A 1 82 ? 19.492 -17.196 -65.559 1.00 26.48 82 CYS A CA 1
ATOM 635 C C . CYS A 1 82 ? 19.286 -16.222 -64.376 1.00 26.48 82 CYS A C 1
ATOM 637 O O . CYS A 1 82 ? 18.306 -16.244 -63.637 1.00 26.48 82 CYS A O 1
ATOM 639 N N . TYR A 1 83 ? 20.208 -15.262 -64.310 1.00 26.23 83 TYR A N 1
ATOM 640 C CA . TYR A 1 83 ? 20.269 -14.138 -63.387 1.00 26.23 83 TYR A CA 1
ATOM 641 C C . TYR A 1 83 ? 19.189 -13.080 -63.673 1.00 26.23 83 TYR A C 1
ATOM 643 O O . TYR A 1 83 ? 19.100 -12.540 -64.772 1.00 26.23 83 TYR A O 1
ATOM 651 N N . SER A 1 84 ? 18.444 -12.697 -62.637 1.00 32.53 84 SER A N 1
ATOM 652 C CA . SER A 1 84 ? 17.839 -11.367 -62.513 1.00 32.53 84 SER A CA 1
ATOM 653 C C . SER A 1 84 ? 18.241 -10.803 -61.159 1.00 32.53 84 SER A C 1
ATOM 655 O O . SER A 1 84 ? 17.797 -11.282 -60.116 1.00 32.53 84 SER A O 1
ATOM 657 N N . ILE A 1 85 ? 19.125 -9.807 -61.178 1.00 34.84 85 ILE A N 1
ATOM 658 C CA . ILE A 1 85 ? 19.550 -9.063 -59.992 1.00 34.84 85 ILE A CA 1
ATOM 659 C C . ILE A 1 85 ? 18.348 -8.236 -59.520 1.00 34.84 85 ILE A C 1
ATOM 661 O O . ILE A 1 85 ? 18.081 -7.156 -60.041 1.00 34.84 85 ILE A O 1
ATOM 665 N N . LYS A 1 86 ? 17.600 -8.744 -58.537 1.00 38.41 86 LYS A N 1
ATOM 666 C CA . LYS A 1 86 ? 16.732 -7.902 -57.708 1.00 38.41 86 LYS A CA 1
ATOM 667 C C . LYS A 1 86 ? 17.621 -7.229 -56.668 1.00 38.41 86 LYS A C 1
ATOM 669 O O . LYS A 1 86 ? 18.291 -7.909 -55.895 1.00 38.41 86 LYS A O 1
ATOM 674 N N . GLN A 1 87 ? 17.643 -5.899 -56.684 1.00 36.34 87 GLN A N 1
ATOM 675 C CA . GLN A 1 87 ? 18.270 -5.092 -55.639 1.00 36.34 87 GLN A CA 1
ATOM 676 C C . GLN A 1 87 ? 17.768 -5.549 -54.254 1.00 36.34 87 GLN A C 1
ATOM 678 O O . GLN A 1 87 ? 16.567 -5.812 -54.121 1.00 36.34 87 GLN A O 1
ATOM 683 N N . PRO A 1 88 ? 18.633 -5.644 -53.226 1.00 38.44 88 PRO A N 1
ATOM 684 C CA . PRO A 1 88 ? 18.182 -5.886 -51.864 1.00 38.44 88 PRO A CA 1
ATOM 685 C C . PRO A 1 88 ? 17.289 -4.720 -51.441 1.00 38.44 88 PRO A C 1
ATOM 687 O O . PRO A 1 88 ? 17.753 -3.591 -51.293 1.00 38.44 88 PRO A O 1
ATOM 690 N N . GLN A 1 89 ? 15.996 -4.985 -51.276 1.00 36.72 89 GLN A N 1
ATOM 691 C CA . GLN A 1 89 ? 15.131 -4.091 -50.518 1.00 36.72 89 GLN A CA 1
ATOM 692 C C . GLN A 1 89 ? 15.695 -4.054 -49.089 1.00 36.72 89 GLN A C 1
ATOM 694 O O . GLN A 1 89 ? 15.953 -5.130 -48.534 1.00 36.72 89 GLN A O 1
ATOM 699 N N . PRO A 1 90 ? 15.936 -2.871 -48.495 1.00 49.19 90 PRO A N 1
ATOM 700 C CA . PRO A 1 90 ? 16.294 -2.805 -47.084 1.00 49.19 90 PRO A CA 1
ATOM 701 C C . PRO A 1 90 ? 15.202 -3.528 -46.284 1.00 49.19 90 PRO A C 1
ATOM 703 O O . PRO A 1 90 ? 14.036 -3.466 -46.691 1.00 49.19 90 PRO A O 1
ATOM 706 N N . PRO A 1 91 ? 15.537 -4.237 -45.189 1.00 49.09 91 PRO A N 1
ATOM 707 C CA . PRO A 1 91 ? 14.511 -4.813 -44.336 1.00 49.09 91 PRO A CA 1
ATOM 708 C C . PRO A 1 91 ? 13.557 -3.681 -43.972 1.00 49.09 91 PRO A C 1
ATOM 710 O O . PRO A 1 91 ? 13.963 -2.691 -43.361 1.00 49.09 91 PRO A O 1
ATOM 713 N N . SER A 1 92 ? 12.306 -3.801 -44.416 1.00 40.66 92 SER A N 1
ATOM 714 C CA . SER A 1 92 ? 11.239 -2.929 -43.955 1.00 40.66 92 SER A CA 1
ATOM 715 C C . SER A 1 92 ? 11.320 -2.928 -42.430 1.00 40.66 92 SER A C 1
ATOM 717 O O . SER A 1 92 ? 11.372 -4.024 -41.853 1.00 40.66 92 SER A O 1
ATOM 719 N N . PRO A 1 93 ? 11.421 -1.749 -41.785 1.00 45.16 93 PRO A N 1
ATOM 720 C CA . PRO A 1 93 ? 11.546 -1.683 -40.340 1.00 45.16 93 PRO A CA 1
ATOM 721 C C . PRO A 1 93 ? 10.417 -2.519 -39.734 1.00 45.16 93 PRO A C 1
ATOM 723 O O . PRO A 1 93 ? 9.311 -2.518 -40.291 1.00 45.16 93 PRO A O 1
ATOM 726 N N . PRO A 1 94 ? 10.681 -3.283 -38.658 1.00 46.12 94 PRO A N 1
ATOM 727 C CA . PRO A 1 94 ? 9.621 -4.024 -37.995 1.00 46.12 94 PRO A CA 1
ATOM 728 C C . PRO A 1 94 ? 8.477 -3.044 -37.756 1.00 46.12 94 PRO A C 1
ATOM 730 O O . PRO A 1 94 ? 8.718 -1.948 -37.253 1.00 46.12 94 PRO A O 1
ATOM 733 N N . ASN A 1 95 ? 7.269 -3.402 -38.201 1.00 40.59 95 ASN A N 1
ATOM 734 C CA . ASN A 1 95 ? 6.061 -2.625 -37.947 1.00 40.59 95 ASN A CA 1
ATOM 735 C C . ASN A 1 95 ? 5.973 -2.386 -36.436 1.00 40.59 95 ASN A C 1
ATOM 737 O O . ASN A 1 95 ? 5.482 -3.240 -35.698 1.00 40.59 95 ASN A O 1
ATOM 741 N N . LEU A 1 96 ? 6.466 -1.242 -35.963 1.00 41.12 96 LEU A N 1
ATOM 742 C CA . LEU A 1 96 ? 6.341 -0.812 -34.580 1.00 41.12 96 LEU A CA 1
ATOM 743 C C . LEU A 1 96 ? 4.945 -0.210 -34.418 1.00 41.12 96 LEU A C 1
ATOM 745 O O . LEU A 1 96 ? 4.768 0.969 -34.143 1.00 41.12 96 LEU A O 1
ATOM 749 N N . HIS A 1 97 ? 3.936 -1.041 -34.643 1.00 48.81 97 HIS A N 1
ATOM 750 C CA . HIS A 1 97 ? 2.557 -0.752 -34.291 1.00 48.81 97 HIS A CA 1
ATOM 751 C C . HIS A 1 97 ? 2.139 -1.724 -33.194 1.00 48.81 97 HIS A C 1
ATOM 753 O O . HIS A 1 97 ? 1.262 -2.564 -33.363 1.00 48.81 97 HIS A O 1
ATOM 759 N N . SER A 1 98 ? 2.793 -1.614 -32.041 1.00 53.00 98 SER A N 1
ATOM 760 C CA . SER A 1 98 ? 2.194 -2.026 -30.777 1.00 53.00 98 SER A CA 1
ATOM 761 C C . SER A 1 98 ? 1.645 -0.760 -30.141 1.00 53.00 98 SER A C 1
ATOM 763 O O . SER A 1 98 ? 2.419 0.160 -29.905 1.00 53.00 98 SER A O 1
ATOM 765 N N . ASN A 1 99 ? 0.334 -0.690 -29.911 1.00 61.25 99 ASN A N 1
ATOM 766 C CA . ASN A 1 99 ? -0.334 0.419 -29.227 1.00 61.25 99 ASN A CA 1
ATOM 767 C C . ASN A 1 99 ? 0.400 0.763 -27.918 1.00 61.25 99 ASN A C 1
ATOM 769 O O . ASN A 1 99 ? 0.161 0.123 -26.895 1.00 61.25 99 ASN A O 1
ATOM 773 N N . VAL A 1 100 ? 1.319 1.732 -27.963 1.00 72.25 100 VAL A N 1
ATOM 774 C CA . VAL A 1 100 ? 2.045 2.221 -26.790 1.00 72.25 100 VAL A CA 1
ATOM 775 C C . VAL A 1 100 ? 1.008 2.906 -25.918 1.00 72.25 100 VAL A C 1
ATOM 777 O O . VAL A 1 100 ? 0.427 3.914 -26.317 1.00 72.25 100 VAL A O 1
ATOM 780 N N . ARG A 1 101 ? 0.725 2.316 -24.758 1.00 83.25 101 ARG A N 1
ATOM 781 C CA . ARG A 1 101 ? -0.191 2.897 -23.782 1.00 83.25 101 ARG A CA 1
ATOM 782 C C . ARG A 1 101 ? 0.612 3.684 -22.759 1.00 83.25 101 ARG A C 1
ATOM 784 O O . ARG A 1 101 ? 1.696 3.268 -22.348 1.00 83.25 101 ARG A O 1
ATOM 791 N N . ILE A 1 102 ? 0.093 4.854 -22.423 1.00 89.00 102 ILE A N 1
ATOM 792 C CA . ILE A 1 102 ? 0.655 5.748 -21.421 1.00 89.00 102 ILE A CA 1
ATOM 793 C C . ILE A 1 102 ? -0.519 6.154 -20.540 1.00 89.00 102 ILE A C 1
ATOM 795 O O . ILE A 1 102 ? -1.185 7.152 -20.808 1.00 89.00 102 ILE A O 1
ATOM 799 N N . SER A 1 103 ? -0.805 5.353 -19.519 1.00 87.94 103 SER A N 1
ATOM 800 C CA . SER A 1 103 ? -1.742 5.761 -18.479 1.00 87.94 103 SER A CA 1
ATOM 801 C C . SER A 1 103 ? -1.160 6.915 -17.651 1.00 87.94 103 SER A C 1
ATOM 803 O O . SER A 1 103 ? 0.055 6.918 -17.393 1.00 87.94 103 SER A O 1
ATOM 805 N N . PRO A 1 104 ? -1.994 7.880 -17.222 1.00 90.44 104 PRO A N 1
ATOM 806 C CA . PRO A 1 104 ? -1.571 8.921 -16.292 1.00 90.44 104 PRO A CA 1
ATOM 807 C C . PRO A 1 104 ? -1.119 8.306 -14.961 1.00 90.44 104 PRO A C 1
ATOM 809 O O . PRO A 1 104 ? -1.521 7.198 -14.601 1.00 90.44 104 PRO A O 1
ATOM 812 N N . HIS A 1 105 ? -0.252 9.016 -14.239 1.00 91.94 105 HIS A N 1
ATOM 813 C CA . HIS A 1 105 ? 0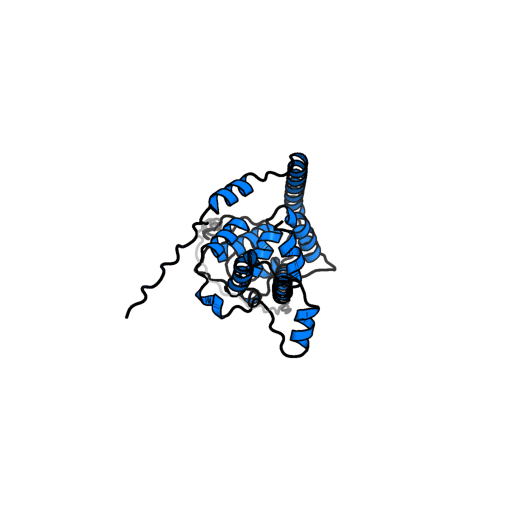.067 8.641 -12.864 1.00 91.94 105 HIS A CA 1
ATOM 814 C C . HIS A 1 105 ? -1.147 8.900 -11.972 1.00 91.94 105 HIS A C 1
ATOM 816 O O . HIS A 1 105 ? -1.903 9.831 -12.230 1.00 91.94 105 HIS A O 1
ATOM 822 N N . THR A 1 106 ? -1.323 8.059 -10.959 1.00 94.94 106 THR A N 1
ATOM 823 C CA . THR A 1 106 ? -2.256 8.295 -9.853 1.00 94.94 106 THR A CA 1
ATOM 824 C C . THR A 1 106 ? -1.469 8.562 -8.573 1.00 94.94 106 THR A C 1
ATOM 826 O O . THR A 1 106 ? -0.269 8.276 -8.510 1.00 94.94 106 THR A O 1
ATOM 829 N N . ASP A 1 107 ? -2.128 9.098 -7.558 1.00 93.44 107 ASP A N 1
ATOM 830 C CA . ASP A 1 107 ? -1.558 9.322 -6.235 1.00 93.44 107 ASP A CA 1
ATOM 831 C C . ASP A 1 107 ? -2.465 8.743 -5.142 1.00 93.44 107 ASP A C 1
ATOM 833 O O . ASP A 1 107 ? -3.493 8.115 -5.404 1.00 93.44 107 ASP A O 1
ATOM 837 N N . PHE A 1 108 ? -2.031 8.878 -3.892 1.00 95.25 108 PHE A N 1
ATOM 838 C CA . PHE A 1 108 ? -2.787 8.354 -2.764 1.00 95.25 108 PHE A CA 1
ATOM 839 C C . PHE A 1 108 ? -4.163 9.011 -2.626 1.00 95.25 108 PHE A C 1
ATOM 841 O O . PHE A 1 108 ? -5.118 8.302 -2.320 1.00 95.25 108 PHE A O 1
ATOM 848 N N . ASP A 1 109 ? -4.274 10.320 -2.854 1.00 94.88 109 ASP A N 1
ATOM 849 C CA . ASP A 1 109 ? -5.508 11.067 -2.613 1.00 94.88 109 ASP A CA 1
ATOM 850 C C . ASP A 1 109 ? -6.593 10.679 -3.623 1.00 94.88 109 ASP A C 1
ATOM 852 O O . ASP A 1 109 ? -7.734 10.431 -3.230 1.00 94.88 109 ASP A O 1
ATOM 856 N N . GLU A 1 110 ? -6.234 10.535 -4.903 1.00 95.75 110 GLU A N 1
ATOM 857 C CA . GLU A 1 110 ? -7.145 10.046 -5.946 1.00 95.75 110 GLU A CA 1
ATOM 858 C C . GLU A 1 110 ? -7.658 8.635 -5.622 1.00 95.75 110 GLU A C 1
ATOM 860 O O . GLU A 1 110 ? -8.861 8.361 -5.676 1.00 95.75 110 GLU A O 1
ATOM 865 N N . VAL A 1 111 ? -6.752 7.733 -5.234 1.00 97.44 111 VAL A N 1
ATOM 866 C CA . VAL A 1 111 ? -7.110 6.348 -4.909 1.00 97.44 111 VAL A CA 1
ATOM 867 C C . VAL A 1 111 ? -7.941 6.264 -3.632 1.00 97.44 111 VAL A C 1
ATOM 869 O O . VAL A 1 111 ? -8.874 5.463 -3.539 1.00 97.44 111 VAL A O 1
ATOM 872 N N . TRP A 1 112 ? -7.625 7.087 -2.638 1.00 95.94 112 TRP A N 1
ATOM 873 C CA . TRP A 1 112 ? -8.362 7.132 -1.386 1.00 95.94 112 TRP A CA 1
ATOM 874 C C . TRP A 1 112 ? -9.783 7.671 -1.580 1.00 95.94 112 TRP A C 1
ATOM 876 O O . TRP A 1 112 ? -10.731 7.069 -1.070 1.00 95.94 112 TRP A O 1
ATOM 886 N N . ASP A 1 113 ? -9.955 8.739 -2.369 1.00 96.56 113 ASP A N 1
ATOM 887 C CA . ASP A 1 113 ? -11.272 9.288 -2.721 1.00 96.56 113 ASP A CA 1
ATOM 888 C C . ASP A 1 113 ? -12.130 8.262 -3.476 1.00 96.56 113 ASP A C 1
ATOM 890 O O . ASP A 1 113 ? -13.320 8.115 -3.183 1.00 96.56 113 ASP A O 1
ATOM 894 N N . PHE A 1 114 ? -11.526 7.479 -4.376 1.00 96.25 114 PHE A N 1
ATOM 895 C CA . PHE A 1 114 ? -12.212 6.378 -5.053 1.00 96.25 114 PHE A CA 1
ATOM 896 C C . PHE A 1 114 ? -12.808 5.369 -4.058 1.00 96.25 114 PHE A C 1
ATOM 898 O O . PHE A 1 114 ? -14.013 5.105 -4.094 1.00 96.25 114 PHE A O 1
ATOM 905 N N . PHE A 1 115 ? -12.003 4.845 -3.127 1.00 95.62 115 PHE A N 1
ATOM 906 C CA . PHE A 1 115 ? -12.485 3.848 -2.163 1.00 95.62 115 PHE A CA 1
ATOM 907 C C . PHE A 1 115 ? -13.454 4.422 -1.129 1.00 95.62 115 PHE A C 1
ATOM 909 O O . PHE A 1 115 ? -14.339 3.705 -0.668 1.00 95.62 115 PHE A O 1
ATOM 916 N N . MET A 1 116 ? -13.329 5.706 -0.786 1.00 94.38 116 MET A N 1
ATOM 917 C CA . MET A 1 116 ? -14.292 6.397 0.076 1.00 94.38 116 MET A CA 1
ATOM 918 C C . MET A 1 116 ? -15.680 6.520 -0.567 1.00 94.38 116 MET A C 1
ATOM 920 O O . MET A 1 116 ? -16.683 6.554 0.145 1.00 94.38 116 MET A O 1
ATOM 924 N N . ARG A 1 117 ? -15.757 6.584 -1.902 1.00 93.69 117 ARG A N 1
ATOM 925 C CA . ARG A 1 117 ? -17.022 6.693 -2.653 1.00 93.69 117 ARG A CA 1
ATOM 926 C C . ARG A 1 117 ? -17.599 5.351 -3.088 1.00 93.69 117 ARG A C 1
ATOM 928 O O . ARG A 1 117 ? -18.777 5.284 -3.439 1.00 93.69 117 ARG A O 1
ATOM 935 N N . GLN A 1 118 ? -16.785 4.303 -3.110 1.00 90.44 118 GLN A N 1
ATOM 936 C CA . GLN A 1 118 ? -17.198 2.975 -3.540 1.00 90.44 118 GLN A CA 1
ATOM 937 C C . GLN A 1 118 ? -18.123 2.304 -2.510 1.00 90.44 118 GLN A C 1
ATOM 939 O O . GLN A 1 118 ? -17.907 2.393 -1.302 1.00 90.44 118 GLN A O 1
ATOM 944 N N . ASP A 1 119 ? -19.138 1.569 -2.982 1.00 90.12 119 ASP A N 1
ATOM 945 C CA . ASP A 1 119 ? -19.959 0.737 -2.098 1.00 90.12 119 ASP A CA 1
ATOM 946 C C . ASP A 1 119 ? -19.201 -0.528 -1.668 1.00 90.12 119 ASP A C 1
ATOM 948 O O . ASP A 1 119 ? -19.042 -1.500 -2.414 1.00 90.12 119 ASP A O 1
ATOM 952 N N . MET A 1 120 ? -18.763 -0.518 -0.412 1.00 90.94 120 MET A N 1
ATOM 953 C CA . MET A 1 120 ? -18.014 -1.602 0.218 1.00 90.94 120 MET A CA 1
ATOM 954 C C . MET A 1 120 ? -18.904 -2.497 1.088 1.00 90.94 120 MET A C 1
ATOM 956 O O . MET A 1 120 ? -18.403 -3.410 1.745 1.00 90.94 120 MET A O 1
ATOM 960 N N . SER A 1 121 ? -20.226 -2.289 1.083 1.00 89.94 121 SER A N 1
ATOM 961 C CA . SER A 1 121 ? -21.165 -3.001 1.965 1.00 89.94 121 SER A CA 1
ATOM 962 C C . SER A 1 121 ? -21.065 -4.523 1.826 1.00 89.94 121 SER A C 1
ATOM 964 O O . SER A 1 121 ? -21.145 -5.249 2.815 1.00 89.94 121 SER A O 1
ATOM 966 N N . HIS A 1 122 ? -20.785 -5.007 0.614 1.00 88.50 122 HIS A N 1
ATOM 967 C CA . HIS A 1 122 ? -20.632 -6.428 0.295 1.00 88.50 122 HIS A CA 1
ATOM 968 C C . HIS A 1 122 ? -19.472 -7.139 1.028 1.00 88.50 122 HIS A C 1
ATOM 970 O O . HIS A 1 122 ? -19.510 -8.362 1.166 1.00 88.50 122 HIS A O 1
ATOM 976 N N . VAL A 1 123 ? -18.453 -6.414 1.515 1.00 90.75 123 VAL A N 1
ATOM 977 C CA . VAL A 1 123 ? -17.318 -6.987 2.276 1.00 90.75 123 VAL A CA 1
ATOM 978 C C . VAL A 1 123 ? -17.370 -6.696 3.775 1.00 90.75 123 VAL A C 1
ATOM 980 O O . VAL A 1 123 ? -16.618 -7.306 4.541 1.00 90.75 123 VAL A O 1
ATOM 983 N N . MET A 1 124 ? -18.263 -5.812 4.227 1.00 90.25 124 MET A N 1
ATOM 984 C CA . MET A 1 124 ? -18.294 -5.352 5.621 1.00 90.25 124 MET A CA 1
ATOM 985 C C . MET A 1 124 ? -18.601 -6.464 6.634 1.00 90.25 124 MET A C 1
ATOM 987 O O . MET A 1 124 ? -18.052 -6.462 7.735 1.00 90.25 124 MET A O 1
ATOM 991 N N . ASP A 1 125 ? -19.388 -7.471 6.258 1.00 89.88 125 ASP A N 1
ATOM 992 C CA . ASP A 1 125 ? -19.687 -8.607 7.144 1.00 89.88 125 ASP A CA 1
ATOM 993 C C . ASP A 1 125 ? -18.502 -9.578 7.298 1.00 89.88 125 ASP A C 1
ATOM 995 O O . ASP A 1 125 ? -18.406 -10.350 8.263 1.00 89.88 125 ASP A O 1
ATOM 999 N N . VAL A 1 126 ? -17.564 -9.548 6.348 1.00 90.94 126 VAL A N 1
ATOM 1000 C CA . VAL A 1 126 ? -16.417 -10.462 6.293 1.00 90.94 126 VAL A CA 1
ATOM 1001 C C . VAL A 1 126 ? -15.207 -9.882 7.019 1.00 90.94 126 VAL A C 1
ATOM 1003 O O . VAL A 1 126 ? -14.402 -10.642 7.570 1.00 90.94 126 VAL A O 1
ATOM 1006 N N . ILE A 1 127 ? -15.080 -8.553 7.093 1.00 93.12 127 ILE A N 1
ATOM 1007 C CA . ILE A 1 127 ? -13.926 -7.938 7.750 1.00 93.12 127 ILE A CA 1
ATOM 1008 C C . ILE A 1 127 ? -13.837 -8.325 9.230 1.00 93.12 127 ILE A C 1
ATOM 1010 O O . ILE A 1 127 ? -14.822 -8.535 9.943 1.00 93.12 127 ILE A O 1
ATOM 1014 N N . ARG A 1 128 ? -12.600 -8.426 9.714 1.00 92.31 128 ARG A N 1
ATOM 1015 C CA . ARG A 1 128 ? -12.277 -8.680 11.124 1.00 92.31 128 ARG A CA 1
ATOM 1016 C C . ARG A 1 128 ? -11.331 -7.580 11.605 1.00 92.31 128 ARG A C 1
ATOM 1018 O O . ARG A 1 128 ? -10.116 -7.800 11.636 1.00 92.31 128 ARG A O 1
ATOM 1025 N N . PRO A 1 129 ? -11.865 -6.383 11.918 1.00 90.19 129 PRO A N 1
ATOM 1026 C CA . PRO A 1 129 ? -11.054 -5.204 12.213 1.00 90.19 129 PRO A CA 1
ATOM 1027 C C . PRO A 1 129 ? -10.462 -5.211 13.625 1.00 90.19 129 PRO A C 1
ATOM 1029 O O . PRO A 1 129 ? -9.576 -4.422 13.938 1.00 90.19 129 PRO A O 1
ATOM 1032 N N . THR A 1 130 ? -10.940 -6.099 14.493 1.00 88.75 130 THR A N 1
ATOM 1033 C CA . THR A 1 130 ? -10.433 -6.295 15.850 1.00 88.75 130 THR A CA 1
ATOM 1034 C C . THR A 1 130 ? -10.185 -7.777 16.090 1.00 88.75 130 THR A C 1
ATOM 1036 O O . THR A 1 130 ? -10.869 -8.642 15.545 1.00 88.75 130 THR A O 1
ATOM 1039 N N . MET A 1 131 ? -9.177 -8.090 16.901 1.00 82.56 131 MET A N 1
ATOM 1040 C CA . MET A 1 131 ? -8.955 -9.463 17.340 1.00 82.56 131 MET A CA 1
ATOM 1041 C C . MET A 1 131 ? -9.718 -9.715 18.636 1.00 82.56 131 MET A C 1
ATOM 1043 O O . MET A 1 131 ? -9.359 -9.190 19.694 1.00 82.56 131 MET A O 1
ATOM 1047 N N . GLU A 1 132 ? -10.751 -10.549 18.563 1.00 69.69 132 GLU A N 1
ATOM 1048 C CA . GLU A 1 132 ? -11.436 -11.043 19.752 1.00 69.69 132 GLU A CA 1
ATOM 1049 C C . GLU A 1 132 ? -10.567 -12.090 20.457 1.00 69.69 132 GLU A C 1
ATOM 1051 O O . GLU A 1 132 ? -10.233 -13.138 19.902 1.00 69.69 132 GLU A O 1
ATOM 1056 N N . ARG A 1 133 ? -10.182 -11.814 21.705 1.00 72.50 133 ARG A N 1
ATOM 1057 C CA . ARG A 1 133 ? -9.530 -12.788 22.589 1.00 72.50 133 ARG A CA 1
ATOM 1058 C C . ARG A 1 133 ? -10.539 -13.192 23.659 1.00 72.50 133 ARG A C 1
ATOM 1060 O O . ARG A 1 133 ? -11.086 -12.331 24.341 1.00 72.50 133 ARG A O 1
ATOM 1067 N N . ARG A 1 134 ? -10.796 -14.495 23.794 1.00 74.94 134 ARG A N 1
ATOM 1068 C CA . ARG A 1 134 ? -11.745 -15.052 24.772 1.00 74.94 134 ARG A CA 1
ATOM 1069 C C . ARG A 1 134 ? -11.034 -15.489 26.057 1.00 74.94 134 ARG A C 1
ATOM 1071 O O . ARG A 1 134 ? -9.815 -15.668 26.076 1.00 74.94 134 ARG A O 1
ATOM 1078 N N . GLY A 1 135 ? -11.812 -15.677 27.121 1.00 80.94 135 GLY A N 1
ATOM 1079 C CA . GLY A 1 135 ? -11.327 -16.170 28.412 1.00 80.94 135 GLY A CA 1
ATOM 1080 C C . GLY A 1 135 ? -10.411 -15.181 29.137 1.00 80.94 135 GLY A C 1
ATOM 1081 O O . GLY A 1 135 ? -10.531 -13.966 28.976 1.00 80.94 135 GLY A O 1
ATOM 1082 N N . VAL A 1 136 ? -9.472 -15.708 29.925 1.00 80.62 136 VAL A N 1
ATOM 1083 C CA . VAL A 1 136 ? -8.542 -14.913 30.751 1.00 80.62 136 VAL A CA 1
ATOM 1084 C C . VAL A 1 136 ? -7.727 -13.906 29.935 1.00 80.62 136 VAL A C 1
ATOM 1086 O O . VAL A 1 136 ? -7.527 -12.778 30.376 1.00 80.62 136 VAL A O 1
ATOM 1089 N N . ASN A 1 137 ? -7.357 -14.252 28.698 1.00 76.25 137 ASN A N 1
ATOM 1090 C CA . ASN A 1 137 ? -6.632 -13.354 27.793 1.00 76.25 137 ASN A CA 1
ATOM 1091 C C . ASN A 1 137 ? -7.479 -12.142 27.370 1.00 76.25 137 ASN A C 1
ATOM 1093 O O . ASN A 1 137 ? -6.943 -11.055 27.159 1.00 76.25 137 ASN A O 1
ATOM 1097 N N . GLY A 1 138 ? -8.802 -12.308 27.270 1.00 78.06 138 GLY A N 1
ATOM 1098 C CA . GLY A 1 138 ? -9.732 -11.203 27.032 1.00 78.06 138 GLY A CA 1
ATOM 1099 C C . GLY A 1 138 ? -9.838 -10.268 28.238 1.00 78.06 138 GLY A C 1
ATOM 1100 O O . GLY A 1 138 ? -9.815 -9.046 28.076 1.00 78.06 138 GLY A O 1
ATOM 1101 N N . LEU A 1 139 ? -9.873 -10.828 29.452 1.00 77.69 139 LEU A N 1
ATOM 1102 C CA . LEU A 1 139 ? -9.921 -10.047 30.691 1.00 77.69 139 LEU A CA 1
ATOM 1103 C C . LEU A 1 139 ? -8.622 -9.254 30.911 1.00 77.69 139 LEU A C 1
ATOM 1105 O O . LEU A 1 139 ? -8.679 -8.046 31.136 1.00 77.69 139 LEU A O 1
ATOM 1109 N N . ILE A 1 140 ? -7.459 -9.897 30.742 1.00 79.75 140 ILE A N 1
ATOM 1110 C CA . ILE A 1 140 ? -6.140 -9.248 30.841 1.00 79.75 140 ILE A CA 1
ATOM 1111 C C . ILE A 1 140 ? -6.037 -8.093 29.843 1.00 79.75 140 ILE A C 1
ATOM 1113 O O . ILE A 1 140 ? -5.636 -6.995 30.216 1.00 79.75 140 ILE A O 1
ATOM 1117 N N . ARG A 1 141 ? -6.461 -8.290 28.588 1.00 78.25 141 ARG A N 1
ATOM 1118 C CA . ARG A 1 141 ? -6.445 -7.225 27.575 1.00 78.25 141 ARG A CA 1
ATOM 1119 C C . ARG A 1 141 ? -7.454 -6.112 27.860 1.00 78.25 141 ARG A C 1
ATOM 1121 O O . ARG A 1 141 ? -7.253 -4.987 27.429 1.00 78.25 141 ARG A O 1
ATOM 1128 N N . THR A 1 142 ? -8.542 -6.378 28.568 1.00 78.38 142 THR A N 1
ATOM 1129 C CA . THR A 1 142 ? -9.495 -5.310 28.908 1.00 78.38 142 THR A CA 1
ATOM 1130 C C . THR A 1 142 ? -8.904 -4.347 29.939 1.00 78.38 142 THR A C 1
ATOM 1132 O O . THR A 1 142 ? -9.141 -3.147 29.852 1.00 78.38 142 THR A O 1
ATOM 1135 N N . ILE A 1 143 ? -8.101 -4.865 30.873 1.00 80.38 143 ILE A N 1
ATOM 1136 C CA . ILE A 1 143 ? -7.496 -4.082 31.960 1.00 80.38 143 ILE A CA 1
ATOM 1137 C C . ILE A 1 143 ? -6.141 -3.489 31.542 1.00 80.38 143 ILE A C 1
ATOM 1139 O O . ILE A 1 143 ? -5.867 -2.324 31.813 1.00 80.38 143 ILE A O 1
ATOM 1143 N N . PHE A 1 144 ? -5.308 -4.270 30.850 1.00 83.69 144 PHE A N 1
ATOM 1144 C CA . PHE A 1 144 ? -3.926 -3.917 30.491 1.00 83.69 144 PHE A CA 1
ATOM 1145 C C . PHE A 1 144 ? -3.688 -3.797 28.981 1.00 83.69 144 PHE A C 1
ATOM 1147 O O . PHE A 1 144 ? -2.550 -3.665 28.535 1.00 83.69 144 PHE A O 1
ATOM 1154 N N . GLY A 1 145 ? -4.735 -3.900 28.166 1.00 79.69 145 GLY A N 1
ATOM 1155 C CA . GLY A 1 145 ? -4.601 -3.829 26.717 1.00 79.69 145 GLY A CA 1
ATOM 1156 C C . GLY A 1 145 ? -4.484 -2.407 26.181 1.00 79.69 145 GLY A C 1
ATOM 1157 O O . GLY A 1 145 ? -4.588 -1.421 26.914 1.00 79.69 145 GLY A O 1
ATOM 1158 N N . PRO A 1 146 ? -4.260 -2.291 24.866 1.00 84.25 146 PRO A N 1
ATOM 1159 C CA . PRO A 1 146 ? -4.054 -1.004 24.232 1.00 84.25 146 PRO A CA 1
ATOM 1160 C C . PRO A 1 146 ? -5.308 -0.126 24.297 1.00 84.25 146 PRO A C 1
ATOM 1162 O O . PRO A 1 146 ? -6.437 -0.614 24.404 1.00 84.25 146 PRO A O 1
ATOM 1165 N N . LYS A 1 147 ? -5.101 1.193 24.185 1.00 87.06 147 LYS A N 1
ATOM 1166 C CA . LYS A 1 147 ? -6.186 2.184 24.165 1.00 87.06 147 LYS A CA 1
ATOM 1167 C C . LYS A 1 147 ? -7.232 1.820 23.109 1.00 87.06 147 LYS A C 1
ATOM 1169 O O . LYS A 1 147 ? -6.889 1.336 22.034 1.00 87.06 147 LYS A O 1
ATOM 1174 N N . LYS A 1 148 ? -8.507 2.099 23.383 1.00 90.38 148 LYS A N 1
ATOM 1175 C CA . LYS A 1 148 ? -9.563 1.987 22.367 1.00 90.38 148 LYS A CA 1
ATOM 1176 C C . LYS A 1 148 ? -9.396 3.085 21.314 1.00 90.38 148 LYS A C 1
ATOM 1178 O O . LYS A 1 148 ? -8.959 4.192 21.632 1.00 90.38 148 LYS A O 1
ATOM 1183 N N . LEU A 1 149 ? -9.731 2.762 20.071 1.00 93.00 149 LEU A N 1
ATOM 1184 C CA . LEU A 1 149 ? -9.757 3.726 18.975 1.00 93.00 149 LEU A CA 1
ATOM 1185 C C . LEU A 1 149 ? -10.951 4.681 19.158 1.00 93.00 149 LEU A C 1
ATOM 1187 O O . LEU A 1 149 ? -12.017 4.236 19.594 1.00 93.00 149 LEU A O 1
ATOM 1191 N N . LYS A 1 150 ? -10.771 5.976 18.869 1.00 94.25 150 LYS A N 1
ATOM 1192 C CA . LYS A 1 150 ? -11.856 6.973 18.908 1.00 94.25 150 LYS A CA 1
ATOM 1193 C C . LYS A 1 150 ? -12.991 6.583 17.934 1.00 94.25 150 LYS A C 1
ATOM 1195 O O . LYS A 1 150 ? -12.678 6.110 16.842 1.00 94.25 150 LYS A O 1
ATOM 1200 N N . PRO A 1 151 ? -14.280 6.808 18.275 1.00 94.06 151 PRO A N 1
ATOM 1201 C CA . PRO A 1 151 ? -15.412 6.433 17.418 1.00 94.06 151 PRO A CA 1
ATOM 1202 C C . PRO A 1 151 ? -15.335 6.987 15.989 1.00 94.06 151 PRO A C 1
ATOM 1204 O O . PRO A 1 151 ? -15.614 6.262 15.045 1.00 94.06 151 PRO A O 1
ATOM 1207 N N . GLN A 1 152 ? -14.863 8.225 15.831 1.00 93.25 152 GLN A N 1
ATOM 1208 C CA . GLN A 1 152 ? -14.702 8.893 14.532 1.00 93.25 152 GLN A CA 1
ATOM 1209 C C . GLN A 1 152 ? -13.706 8.219 13.569 1.00 93.25 152 GLN A C 1
ATOM 1211 O O . GLN A 1 152 ? -13.723 8.505 12.383 1.00 93.25 152 GLN A O 1
ATOM 1216 N N . LEU A 1 153 ? -12.830 7.340 14.068 1.00 94.00 153 LEU A N 1
ATOM 1217 C CA . LEU A 1 153 ? -11.827 6.628 13.266 1.00 94.00 153 LEU A CA 1
ATOM 1218 C C . LEU A 1 153 ? -12.266 5.201 12.912 1.00 94.00 153 LEU A C 1
ATOM 1220 O O . LEU A 1 153 ? -11.513 4.451 12.290 1.00 94.00 153 LEU A O 1
ATOM 1224 N N . LEU A 1 154 ? -13.445 4.773 13.373 1.00 94.12 154 LEU A N 1
ATOM 1225 C CA . LEU A 1 154 ? -13.913 3.408 13.147 1.00 94.12 154 LEU A CA 1
ATOM 1226 C C . LEU A 1 154 ? -14.229 3.160 11.674 1.00 94.12 154 LEU A C 1
ATOM 1228 O O . LEU A 1 154 ? -13.905 2.077 11.189 1.00 94.12 154 LEU A O 1
ATOM 1232 N N . ASP A 1 155 ? -14.798 4.148 10.986 1.00 93.38 155 ASP A N 1
ATOM 1233 C CA . ASP A 1 155 ? -15.178 4.036 9.577 1.00 93.38 155 ASP A CA 1
ATOM 1234 C C . ASP A 1 155 ? -13.940 3.936 8.687 1.00 93.38 155 ASP A C 1
ATOM 1236 O O . ASP A 1 155 ? -13.808 2.981 7.928 1.00 93.38 155 ASP A O 1
ATOM 1240 N N . GLU A 1 156 ? -12.962 4.822 8.887 1.00 94.62 156 GLU A N 1
ATOM 1241 C CA . GLU A 1 156 ? -11.669 4.772 8.199 1.00 94.62 156 GLU A CA 1
ATOM 1242 C C . GLU A 1 156 ? -10.929 3.453 8.462 1.00 94.62 156 GLU A C 1
ATOM 1244 O O . GLU A 1 156 ? -10.484 2.779 7.533 1.00 94.62 156 GLU A O 1
ATOM 1249 N N . ARG A 1 157 ? -10.858 3.011 9.726 1.00 95.62 157 ARG A N 1
ATOM 1250 C CA . ARG A 1 157 ? -10.271 1.706 10.062 1.00 95.62 157 ARG A CA 1
ATOM 1251 C C . ARG A 1 157 ? -10.984 0.579 9.317 1.00 95.62 157 ARG A C 1
ATOM 1253 O O . ARG A 1 157 ? -10.330 -0.330 8.813 1.00 95.62 157 ARG A O 1
ATOM 1260 N N . ASN A 1 158 ? -12.313 0.583 9.308 1.00 96.31 158 ASN A N 1
ATOM 1261 C CA . ASN A 1 158 ? -13.091 -0.458 8.651 1.00 96.31 158 ASN A CA 1
ATOM 1262 C C . ASN A 1 158 ? -12.877 -0.438 7.135 1.00 96.31 158 ASN A C 1
ATOM 1264 O O . ASN A 1 158 ? -12.707 -1.511 6.557 1.00 96.31 158 ASN A O 1
ATOM 1268 N N . LEU A 1 159 ? -12.789 0.747 6.524 1.00 96.44 159 LEU A N 1
ATOM 1269 C CA . LEU A 1 159 ? -12.463 0.902 5.112 1.00 96.44 159 LEU A CA 1
ATOM 1270 C C . LEU A 1 159 ? -11.095 0.295 4.786 1.00 96.44 159 LEU A C 1
ATOM 1272 O O . LEU A 1 159 ? -11.002 -0.479 3.842 1.00 96.44 159 LEU A O 1
ATOM 1276 N N . LEU A 1 160 ? -10.060 0.525 5.605 1.00 97.19 160 LEU A N 1
ATOM 1277 C CA . LEU A 1 160 ? -8.751 -0.120 5.411 1.00 97.19 160 LEU A CA 1
ATOM 1278 C C . LEU A 1 160 ? -8.869 -1.653 5.359 1.00 97.19 160 LEU A C 1
ATOM 1280 O O . LEU A 1 160 ? -8.294 -2.300 4.483 1.00 97.19 160 LEU A O 1
ATOM 1284 N N . PHE A 1 161 ? -9.640 -2.256 6.271 1.00 97.44 161 PHE A N 1
ATOM 1285 C CA . PHE A 1 161 ? -9.874 -3.704 6.242 1.00 97.44 161 PHE A CA 1
ATOM 1286 C C . PHE A 1 161 ? -10.727 -4.148 5.050 1.00 97.44 161 PHE A C 1
ATOM 1288 O O . PHE A 1 161 ? -10.519 -5.260 4.566 1.00 97.44 161 PHE A O 1
ATOM 1295 N N . ALA A 1 162 ? -11.656 -3.314 4.583 1.00 97.25 162 ALA A N 1
ATOM 1296 C CA . ALA A 1 162 ? -12.496 -3.589 3.423 1.00 97.25 162 ALA A CA 1
ATOM 1297 C C . ALA A 1 162 ? -11.677 -3.555 2.121 1.00 97.25 162 ALA A C 1
ATOM 1299 O O . ALA A 1 162 ? -11.708 -4.523 1.365 1.00 97.25 162 ALA A O 1
ATOM 1300 N N . ILE A 1 163 ? -10.841 -2.531 1.920 1.00 97.62 163 ILE A N 1
ATOM 1301 C CA . ILE A 1 163 ? -9.882 -2.454 0.805 1.00 97.62 163 ILE A CA 1
ATOM 1302 C C . ILE A 1 163 ? -8.921 -3.651 0.841 1.00 97.62 163 ILE A C 1
ATOM 1304 O O . ILE A 1 163 ? -8.564 -4.211 -0.196 1.00 97.62 163 ILE A O 1
ATOM 1308 N N . ALA A 1 164 ? -8.534 -4.107 2.037 1.00 97.50 164 ALA A N 1
ATOM 1309 C CA . ALA A 1 164 ? -7.704 -5.298 2.175 1.00 97.50 164 ALA A CA 1
ATOM 1310 C C . ALA A 1 164 ? -8.400 -6.612 1.764 1.00 97.50 164 ALA A C 1
ATOM 1312 O O . ALA A 1 164 ? -7.723 -7.627 1.599 1.00 97.50 164 ALA A O 1
ATOM 1313 N N . GLN A 1 165 ? -9.730 -6.618 1.607 1.00 96.12 165 GLN A N 1
ATOM 1314 C CA . GLN A 1 165 ? -10.485 -7.723 1.002 1.00 96.12 165 GLN A CA 1
ATOM 1315 C C . GLN A 1 165 ? -10.669 -7.559 -0.514 1.00 96.12 165 GLN A C 1
ATOM 1317 O O . GLN A 1 165 ? -10.984 -8.541 -1.188 1.00 96.12 165 GLN A O 1
ATOM 1322 N N . CYS A 1 166 ? -10.452 -6.363 -1.068 1.00 94.94 166 CYS A N 1
ATOM 1323 C CA . CYS A 1 166 ? -10.555 -6.128 -2.503 1.00 94.94 166 CYS A CA 1
ATOM 1324 C C . CYS A 1 166 ? -9.408 -6.808 -3.242 1.00 94.94 166 CYS A C 1
ATOM 1326 O O . CYS A 1 166 ? -8.229 -6.505 -3.033 1.00 94.94 166 CYS A O 1
ATOM 1328 N N . GLN A 1 167 ? -9.768 -7.727 -4.133 1.00 94.88 167 GLN A N 1
ATOM 1329 C CA . GLN A 1 167 ? -8.831 -8.313 -5.079 1.00 94.88 167 GLN A CA 1
ATOM 1330 C C . GLN A 1 167 ? -8.677 -7.397 -6.288 1.00 94.88 167 GLN A C 1
ATOM 1332 O O . GLN A 1 167 ? -9.544 -6.581 -6.593 1.00 94.88 167 GLN A O 1
ATOM 1337 N N . MET A 1 168 ? -7.559 -7.554 -6.987 1.00 94.44 168 MET A N 1
ATOM 1338 C CA . MET A 1 168 ? -7.331 -6.829 -8.224 1.00 94.44 168 MET A CA 1
ATOM 1339 C C . MET A 1 168 ? -8.340 -7.265 -9.284 1.00 94.44 168 MET A C 1
ATOM 1341 O O . MET A 1 168 ? -8.364 -8.428 -9.684 1.00 94.44 168 MET A O 1
ATOM 1345 N N . ASP A 1 169 ? -9.129 -6.308 -9.750 1.00 94.00 169 ASP A N 1
ATOM 1346 C CA . ASP A 1 169 ? -10.044 -6.473 -10.873 1.00 94.00 169 ASP A CA 1
ATOM 1347 C C . ASP A 1 169 ? -9.476 -5.783 -12.116 1.00 94.00 169 ASP A C 1
ATOM 1349 O O . ASP A 1 169 ? -9.167 -4.595 -12.080 1.00 94.00 169 ASP A O 1
ATOM 1353 N N . ASN A 1 170 ? -9.342 -6.528 -13.215 1.00 91.94 170 ASN A N 1
ATOM 1354 C CA . ASN A 1 170 ? -8.885 -5.993 -14.498 1.00 91.94 170 ASN A CA 1
ATOM 1355 C C . ASN A 1 170 ? -9.954 -5.136 -15.198 1.00 91.94 170 ASN A C 1
ATOM 1357 O O . ASN A 1 170 ? -9.625 -4.446 -16.162 1.00 91.94 170 ASN A O 1
ATOM 1361 N N . SER A 1 171 ? -11.219 -5.232 -14.774 1.00 93.69 171 SER A N 1
ATOM 1362 C CA . SER A 1 171 ? -12.313 -4.411 -15.295 1.00 93.69 171 SER A CA 1
ATOM 1363 C C . SER A 1 171 ? -12.321 -2.998 -14.708 1.00 93.69 171 SER A C 1
ATOM 1365 O O . SER A 1 171 ? -12.859 -2.093 -15.340 1.00 93.69 171 SER A O 1
ATOM 1367 N N . GLU A 1 172 ? -11.656 -2.806 -13.565 1.00 95.12 172 GLU A N 1
ATOM 1368 C CA . GLU A 1 172 ? -11.520 -1.528 -12.871 1.00 95.12 172 GLU A CA 1
ATOM 1369 C C . GLU A 1 172 ? -10.216 -0.822 -13.296 1.00 95.12 172 GLU A C 1
ATOM 1371 O O . GLU A 1 172 ? -9.119 -1.268 -12.930 1.00 95.12 172 GLU A O 1
ATOM 1376 N N . PRO A 1 173 ? -10.287 0.272 -14.080 1.00 94.38 173 PRO A N 1
ATOM 1377 C CA . PRO A 1 173 ? -9.101 0.935 -14.615 1.00 94.38 173 PRO A CA 1
ATOM 1378 C C . PRO A 1 173 ? -8.141 1.439 -13.536 1.00 94.38 173 PRO A C 1
ATOM 1380 O O . PRO A 1 173 ? -6.924 1.346 -13.725 1.00 94.38 173 PRO A O 1
ATOM 1383 N N . LEU A 1 174 ? -8.662 1.916 -12.400 1.00 96.38 174 LEU A N 1
ATOM 1384 C CA . LEU A 1 174 ? -7.830 2.479 -11.340 1.00 96.38 174 LEU A CA 1
ATOM 1385 C C . LEU A 1 174 ? -6.907 1.424 -10.716 1.00 96.38 174 LEU A C 1
ATOM 1387 O O . LEU A 1 174 ? -5.741 1.701 -10.442 1.00 96.38 174 LEU A O 1
ATOM 1391 N N . HIS A 1 175 ? -7.369 0.178 -10.568 1.00 96.06 175 HIS A N 1
ATOM 1392 C CA . HIS A 1 175 ? -6.539 -0.908 -10.034 1.00 96.06 175 HIS A CA 1
ATOM 1393 C C . HIS A 1 175 ? -5.292 -1.150 -10.892 1.00 96.06 175 HIS A C 1
ATOM 1395 O O . HIS A 1 175 ? -4.191 -1.357 -10.373 1.00 96.06 175 HIS A O 1
ATOM 1401 N N . LEU A 1 176 ? -5.460 -1.107 -12.217 1.00 95.56 176 LEU A N 1
ATOM 1402 C CA . LEU A 1 176 ? -4.352 -1.218 -13.159 1.00 95.56 176 LEU A CA 1
ATOM 1403 C C . LEU A 1 176 ? -3.475 0.032 -13.144 1.00 95.56 176 LEU A C 1
ATOM 1405 O O . LEU A 1 176 ? -2.255 -0.093 -13.212 1.00 95.56 176 LEU A O 1
ATOM 1409 N N . GLN A 1 177 ? -4.075 1.216 -13.033 1.00 97.06 177 GLN A N 1
ATOM 1410 C CA . GLN A 1 177 ? -3.351 2.482 -12.968 1.00 97.06 177 GLN A CA 1
ATOM 1411 C C . GLN A 1 177 ? -2.394 2.524 -11.771 1.00 97.06 177 GLN A C 1
ATOM 1413 O O . GLN A 1 177 ? -1.231 2.861 -11.966 1.00 97.06 177 GLN A O 1
ATOM 1418 N N . ILE A 1 178 ? -2.817 2.067 -10.585 1.00 98.06 178 ILE A N 1
ATOM 1419 C CA . ILE A 1 178 ? -1.951 1.967 -9.395 1.00 98.06 178 ILE A CA 1
ATOM 1420 C C . ILE A 1 178 ? -0.712 1.103 -9.685 1.00 98.06 178 ILE A C 1
ATOM 1422 O O . ILE A 1 178 ? 0.417 1.518 -9.418 1.00 98.06 178 ILE A O 1
ATOM 1426 N N . LEU A 1 179 ? -0.901 -0.088 -10.271 1.00 96.62 179 LEU A N 1
ATOM 1427 C CA . LEU A 1 179 ? 0.209 -0.970 -10.654 1.00 96.62 179 LEU A CA 1
ATOM 1428 C C . LEU A 1 179 ? 1.158 -0.307 -11.657 1.00 96.62 179 LEU A C 1
ATOM 1430 O O . LEU A 1 179 ? 2.377 -0.404 -11.507 1.00 96.62 179 LEU A O 1
ATOM 1434 N N . GLN A 1 180 ? 0.604 0.343 -12.684 1.00 96.19 180 GLN A N 1
ATOM 1435 C CA . GLN A 1 180 ? 1.406 1.031 -13.691 1.00 96.19 180 GLN A CA 1
ATOM 1436 C C . GLN A 1 180 ? 2.193 2.180 -13.068 1.00 96.19 180 GLN A C 1
ATOM 1438 O O . GLN A 1 180 ? 3.375 2.311 -13.361 1.00 96.19 180 GLN A O 1
ATOM 1443 N N . THR A 1 181 ? 1.593 2.976 -12.180 1.00 96.81 181 THR A N 1
ATOM 1444 C CA . THR A 1 181 ? 2.303 4.050 -11.478 1.00 96.81 181 THR A CA 1
ATOM 1445 C C . THR A 1 181 ? 3.460 3.501 -10.652 1.00 96.81 181 THR A C 1
ATOM 1447 O O . THR A 1 181 ? 4.579 3.973 -10.819 1.00 96.81 181 THR A O 1
ATOM 1450 N N . ILE A 1 182 ? 3.242 2.458 -9.846 1.00 96.50 182 ILE A N 1
ATOM 1451 C CA . ILE A 1 182 ? 4.315 1.820 -9.063 1.00 96.50 182 ILE A CA 1
ATOM 1452 C C . ILE A 1 182 ? 5.453 1.348 -9.978 1.00 96.50 182 ILE A C 1
ATOM 1454 O O . ILE A 1 182 ? 6.622 1.634 -9.717 1.00 96.50 182 ILE A O 1
ATOM 1458 N N . TYR A 1 183 ? 5.120 0.658 -11.073 1.00 95.25 183 TYR A N 1
ATOM 1459 C CA . TYR A 1 183 ? 6.117 0.165 -12.021 1.00 95.25 183 TYR A CA 1
ATOM 1460 C C . TYR A 1 183 ? 6.908 1.305 -12.670 1.00 95.25 183 TYR A C 1
ATOM 1462 O O . TYR A 1 183 ? 8.138 1.256 -12.718 1.00 95.25 183 TYR A O 1
ATOM 1470 N N . LYS A 1 184 ? 6.213 2.343 -13.146 1.00 93.62 184 LYS A N 1
ATOM 1471 C CA . LYS A 1 184 ? 6.809 3.523 -13.781 1.00 93.62 184 LYS A CA 1
ATOM 1472 C C . LYS A 1 184 ? 7.710 4.290 -12.834 1.00 93.62 184 LYS A C 1
ATOM 1474 O O . LYS A 1 184 ? 8.806 4.658 -13.234 1.00 93.62 184 LYS A O 1
ATOM 1479 N N . VAL A 1 185 ? 7.289 4.480 -11.584 1.00 92.38 185 VAL A N 1
ATOM 1480 C CA . VAL A 1 185 ? 8.105 5.155 -10.572 1.00 92.38 185 VAL A CA 1
ATOM 1481 C C . VAL A 1 185 ? 9.394 4.371 -10.347 1.00 92.38 185 VAL A C 1
ATOM 1483 O O . VAL A 1 185 ? 10.472 4.922 -10.542 1.00 92.38 185 VAL A O 1
ATOM 1486 N N . LEU A 1 186 ? 9.301 3.074 -10.036 1.00 90.56 186 LEU A N 1
ATOM 1487 C CA . LEU A 1 186 ? 10.464 2.244 -9.700 1.00 90.56 186 LEU A CA 1
ATOM 1488 C C . LEU A 1 186 ? 11.432 2.032 -10.871 1.00 90.56 186 LEU A C 1
ATOM 1490 O O . LEU A 1 186 ? 12.644 2.036 -10.682 1.00 90.56 186 LEU A O 1
ATOM 1494 N N . THR A 1 187 ? 10.914 1.847 -12.086 1.00 88.44 187 THR A N 1
ATOM 1495 C CA . THR A 1 187 ? 11.742 1.567 -13.275 1.00 88.44 187 THR A CA 1
ATOM 1496 C C . THR A 1 187 ? 12.073 2.807 -14.096 1.00 88.44 187 THR A C 1
ATOM 1498 O O . THR A 1 187 ? 12.828 2.719 -15.061 1.00 88.44 187 THR A O 1
ATOM 1501 N N . SER A 1 188 ? 11.492 3.956 -13.747 1.00 86.62 188 SER A N 1
ATOM 1502 C CA . SER A 1 188 ? 11.595 5.217 -14.492 1.00 86.62 188 SER A CA 1
ATOM 1503 C C . SER A 1 188 ? 11.116 5.141 -15.952 1.00 86.62 188 SER A C 1
ATOM 1505 O O . SER A 1 188 ? 11.403 6.024 -16.763 1.00 86.62 188 SER A O 1
ATOM 1507 N N . THR A 1 189 ? 10.348 4.107 -16.315 1.00 87.69 189 THR A N 1
ATOM 1508 C CA . THR A 1 189 ? 9.684 4.062 -17.622 1.00 87.69 189 THR A CA 1
ATOM 1509 C C . THR A 1 189 ? 8.484 5.001 -17.652 1.00 87.69 189 THR A C 1
ATOM 1511 O O . THR A 1 189 ? 7.802 5.210 -16.654 1.00 87.69 189 THR A O 1
ATOM 1514 N N . LYS A 1 190 ? 8.174 5.535 -18.834 1.00 87.62 190 LYS A N 1
ATOM 1515 C CA . LYS A 1 190 ? 6.954 6.327 -19.074 1.00 87.62 190 LYS A CA 1
ATOM 1516 C C . LYS A 1 190 ? 5.826 5.491 -19.682 1.00 87.62 190 LYS A C 1
ATOM 1518 O O . LYS A 1 190 ? 4.664 5.895 -19.663 1.00 87.62 190 LYS A O 1
ATOM 1523 N N . ILE A 1 191 ? 6.174 4.330 -20.230 1.00 86.69 191 ILE A N 1
ATOM 1524 C CA . ILE A 1 191 ? 5.284 3.469 -21.007 1.00 86.69 191 ILE A CA 1
ATOM 1525 C C . ILE A 1 191 ? 4.685 2.404 -20.095 1.00 86.69 191 ILE A C 1
ATOM 1527 O O . ILE A 1 191 ? 5.373 1.875 -19.223 1.00 86.69 191 ILE A O 1
ATOM 1531 N N . ASP A 1 192 ? 3.415 2.079 -20.313 1.00 88.56 192 ASP A N 1
ATOM 1532 C CA . ASP A 1 192 ? 2.757 1.003 -19.584 1.00 88.56 192 ASP A CA 1
ATOM 1533 C C . ASP A 1 192 ? 3.390 -0.354 -19.913 1.00 88.56 192 ASP A C 1
ATOM 1535 O O . ASP A 1 192 ? 3.674 -0.682 -21.070 1.00 88.56 192 ASP A O 1
ATOM 1539 N N . CYS A 1 193 ? 3.552 -1.182 -18.888 1.00 89.69 193 CYS A N 1
ATOM 1540 C CA . CYS A 1 193 ? 3.925 -2.579 -19.047 1.00 89.69 193 CYS A CA 1
ATOM 1541 C C . CYS A 1 193 ? 2.674 -3.467 -19.215 1.00 89.69 193 CYS A C 1
ATOM 1543 O O . CYS A 1 193 ? 1.579 -3.102 -18.773 1.00 89.69 193 CYS A O 1
ATOM 1545 N N . PRO A 1 194 ? 2.775 -4.644 -19.858 1.00 93.00 194 PRO A N 1
ATOM 1546 C CA . PRO A 1 194 ? 1.659 -5.586 -19.921 1.00 93.00 194 PRO A CA 1
ATOM 1547 C C . PRO A 1 194 ? 1.162 -5.990 -18.523 1.00 93.00 194 PRO A C 1
ATOM 1549 O O . PRO A 1 194 ? 1.956 -6.185 -17.617 1.00 93.00 194 PRO A O 1
ATOM 1552 N N . ARG A 1 195 ? -0.144 -6.229 -18.344 1.00 93.69 195 ARG A N 1
ATOM 1553 C CA . ARG A 1 195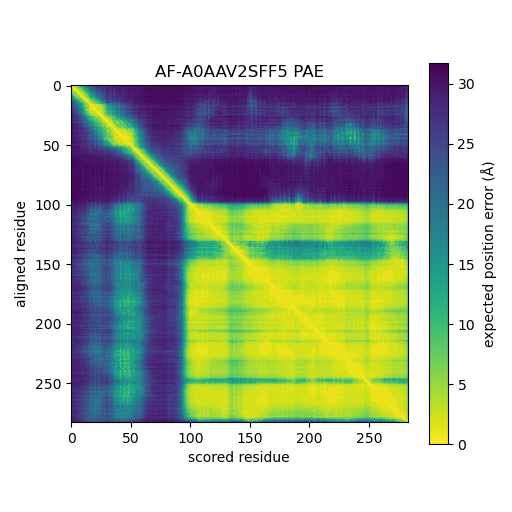 ? -0.701 -6.676 -17.048 1.00 93.69 195 ARG A CA 1
ATOM 1554 C C . ARG A 1 195 ? -0.009 -7.927 -16.484 1.00 93.69 195 ARG A C 1
ATOM 1556 O O . ARG A 1 195 ? 0.117 -8.064 -15.268 1.00 93.69 195 ARG A O 1
ATOM 1563 N N . TYR A 1 196 ? 0.428 -8.831 -17.355 1.00 95.25 196 TYR A N 1
ATOM 1564 C CA . TYR A 1 196 ? 1.079 -10.084 -16.988 1.00 95.25 196 TYR A CA 1
ATOM 1565 C C . TYR A 1 196 ? 2.453 -10.193 -17.646 1.00 95.25 196 TYR A C 1
ATOM 1567 O O . TYR A 1 196 ? 2.608 -9.855 -18.821 1.00 95.25 196 TYR A O 1
ATOM 1575 N N . GLY A 1 197 ? 3.436 -10.719 -16.921 1.00 92.56 197 GLY A N 1
ATOM 1576 C CA . GLY A 1 197 ? 4.758 -11.028 -17.464 1.00 92.56 197 GLY A CA 1
ATOM 1577 C C . GLY A 1 197 ? 5.879 -10.948 -16.434 1.00 92.56 197 GLY A C 1
ATOM 1578 O O . GLY A 1 197 ? 5.697 -10.439 -15.336 1.00 92.56 197 GLY A O 1
ATOM 1579 N N . SER A 1 198 ? 7.065 -11.415 -16.816 1.00 91.56 198 SER A N 1
ATOM 1580 C CA . SER A 1 198 ? 8.229 -11.506 -15.921 1.00 91.56 198 SER A CA 1
ATOM 1581 C C . SER A 1 198 ? 8.854 -10.155 -15.560 1.00 91.56 198 SER A C 1
ATOM 1583 O O . SER A 1 198 ? 9.800 -10.101 -14.786 1.00 91.56 198 SER A O 1
ATOM 1585 N N . HIS A 1 199 ? 8.377 -9.051 -16.137 1.00 90.50 199 HIS A N 1
ATOM 1586 C CA . HIS A 1 199 ? 8.871 -7.714 -15.811 1.00 90.50 199 HIS A CA 1
ATOM 1587 C C . HIS A 1 199 ? 8.503 -7.298 -14.379 1.00 90.50 199 HIS A C 1
ATOM 1589 O O . HIS A 1 199 ? 9.192 -6.463 -13.804 1.00 90.50 199 HIS A O 1
ATOM 1595 N N . TRP A 1 200 ? 7.474 -7.908 -13.783 1.00 95.12 200 TRP A N 1
ATOM 1596 C CA . TRP A 1 200 ? 7.089 -7.675 -12.392 1.00 95.12 200 TRP A CA 1
ATOM 1597 C C . TRP A 1 200 ? 8.149 -8.139 -11.381 1.00 95.12 200 TRP A C 1
ATOM 1599 O O . TRP A 1 200 ? 8.284 -7.526 -10.320 1.00 95.12 200 TRP A O 1
ATOM 1609 N N . ASP A 1 201 ? 8.973 -9.129 -11.741 1.00 90.81 201 ASP A N 1
ATOM 1610 C CA . ASP A 1 201 ? 10.117 -9.554 -10.924 1.00 90.81 201 ASP A CA 1
ATOM 1611 C C . ASP A 1 201 ? 11.134 -8.410 -10.743 1.00 90.81 201 ASP A C 1
ATOM 1613 O O . ASP A 1 201 ? 11.786 -8.328 -9.704 1.00 90.81 201 ASP A O 1
ATOM 1617 N N . ALA A 1 202 ? 11.247 -7.492 -11.715 1.00 89.38 202 ALA A N 1
ATOM 1618 C CA . ALA A 1 202 ? 12.198 -6.375 -11.666 1.00 89.38 202 ALA A CA 1
ATOM 1619 C C . ALA A 1 202 ? 11.878 -5.358 -10.561 1.00 89.38 202 ALA A C 1
ATOM 1621 O O . ALA A 1 202 ? 12.775 -4.677 -10.082 1.00 89.38 202 ALA A O 1
ATOM 1622 N N . VAL A 1 203 ? 10.614 -5.271 -10.141 1.00 92.81 203 VAL A N 1
ATOM 1623 C CA . VAL A 1 203 ? 10.190 -4.431 -9.009 1.00 92.81 203 VAL A CA 1
ATOM 1624 C C . VAL A 1 203 ? 9.947 -5.258 -7.739 1.00 92.81 203 VAL A C 1
ATOM 1626 O O . VAL A 1 203 ? 9.593 -4.722 -6.693 1.00 92.81 203 VAL A O 1
ATOM 1629 N N . GLY A 1 204 ? 10.179 -6.572 -7.793 1.00 94.69 204 GLY A N 1
ATOM 1630 C CA . GLY A 1 204 ? 10.123 -7.455 -6.632 1.00 94.69 204 GLY A CA 1
ATOM 1631 C C . GLY A 1 204 ? 8.742 -8.023 -6.306 1.00 94.69 204 GLY A C 1
ATOM 1632 O O . GLY A 1 204 ? 8.497 -8.309 -5.136 1.00 94.69 204 GLY A O 1
ATOM 1633 N N . PHE A 1 205 ? 7.848 -8.179 -7.288 1.00 96.62 205 PHE A N 1
ATOM 1634 C CA . PHE A 1 205 ? 6.709 -9.108 -7.173 1.00 96.62 205 PHE A CA 1
ATOM 1635 C C . PHE A 1 205 ? 7.161 -10.557 -7.413 1.00 96.62 205 PHE A C 1
ATOM 1637 O O . PHE A 1 205 ? 8.276 -10.788 -7.883 1.00 96.62 205 PHE A O 1
ATOM 1644 N N . GLN A 1 206 ? 6.311 -11.538 -7.090 1.00 93.50 206 GLN A N 1
ATOM 1645 C CA . GLN A 1 206 ? 6.588 -12.952 -7.337 1.00 93.50 206 GLN A CA 1
ATOM 1646 C C . GLN A 1 206 ? 5.857 -13.451 -8.586 1.00 93.50 206 GLN A C 1
ATOM 1648 O O . GLN A 1 206 ? 4.643 -13.658 -8.601 1.00 93.50 206 GLN A O 1
ATOM 1653 N N . GLY A 1 207 ? 6.628 -13.748 -9.633 1.00 91.19 207 GLY A N 1
ATOM 1654 C CA . GLY A 1 207 ? 6.109 -14.361 -10.846 1.00 91.19 207 GLY A CA 1
ATOM 1655 C C . GLY A 1 207 ? 5.411 -13.362 -11.767 1.00 91.19 207 GLY A C 1
ATOM 1656 O O . GLY A 1 207 ? 5.605 -12.154 -11.701 1.00 91.19 207 GLY A O 1
ATOM 1657 N N . ASN A 1 208 ? 4.591 -13.883 -12.681 1.00 93.12 208 ASN A N 1
ATOM 1658 C CA . ASN A 1 208 ? 4.075 -13.085 -13.796 1.00 93.12 208 ASN A CA 1
ATOM 1659 C C . ASN A 1 208 ? 2.806 -12.281 -13.468 1.00 93.12 208 ASN A C 1
ATOM 1661 O O . ASN A 1 208 ? 2.313 -11.569 -14.344 1.00 93.12 208 ASN A O 1
ATOM 1665 N N . ASP A 1 209 ? 2.243 -12.434 -12.268 1.00 96.62 209 ASP A N 1
ATOM 1666 C CA . ASP A 1 209 ? 0.983 -11.806 -11.868 1.00 96.62 209 ASP A CA 1
ATOM 1667 C C . ASP A 1 209 ? 1.056 -11.230 -10.438 1.00 96.62 209 ASP A C 1
ATOM 1669 O O . ASP A 1 209 ? 0.881 -11.983 -9.470 1.00 96.62 209 ASP A O 1
ATOM 1673 N N . PRO A 1 210 ? 1.200 -9.894 -10.299 1.00 97.00 210 PRO A N 1
ATOM 1674 C CA . PRO A 1 210 ? 1.179 -9.194 -9.015 1.00 97.00 210 PRO A CA 1
ATOM 1675 C C . PRO A 1 210 ? -0.030 -9.498 -8.127 1.00 97.00 210 PRO A C 1
ATOM 1677 O O . PRO A 1 210 ? 0.079 -9.455 -6.905 1.00 97.00 210 PRO A O 1
ATOM 1680 N N . ALA A 1 211 ? -1.193 -9.839 -8.699 1.00 96.75 211 ALA A N 1
ATOM 1681 C CA . ALA A 1 211 ? -2.383 -10.150 -7.904 1.00 96.75 211 ALA A CA 1
ATOM 1682 C C . ALA A 1 211 ? -2.181 -11.376 -6.995 1.00 96.75 211 ALA A C 1
ATOM 1684 O O . ALA A 1 211 ? -2.847 -11.504 -5.965 1.00 96.75 211 ALA A O 1
ATOM 1685 N N . THR A 1 212 ? -1.244 -12.266 -7.335 1.00 95.44 212 THR A N 1
ATOM 1686 C CA . THR A 1 212 ? -0.957 -13.462 -6.536 1.00 95.44 212 THR A CA 1
ATOM 1687 C C . THR A 1 212 ? -0.259 -13.150 -5.208 1.00 95.44 212 THR A C 1
ATOM 1689 O O . THR A 1 212 ? -0.489 -13.868 -4.227 1.00 95.44 212 THR A O 1
ATOM 1692 N N . ASP A 1 213 ? 0.505 -12.059 -5.135 1.00 96.94 213 ASP A N 1
ATOM 1693 C CA . ASP A 1 213 ? 1.150 -11.578 -3.909 1.00 96.94 213 ASP A CA 1
ATOM 1694 C C . ASP A 1 213 ? 0.159 -10.873 -2.965 1.00 96.94 213 ASP A C 1
ATOM 1696 O O . ASP A 1 213 ? 0.318 -10.880 -1.742 1.00 96.94 213 ASP A O 1
ATOM 1700 N N . LEU A 1 214 ? -0.922 -10.308 -3.513 1.00 96.69 214 LEU A N 1
ATOM 1701 C CA . LEU A 1 214 ? -1.876 -9.473 -2.774 1.00 96.69 214 LEU A CA 1
ATOM 1702 C C . LEU A 1 214 ? -2.907 -10.260 -1.952 1.00 96.69 214 LEU A C 1
ATOM 1704 O O . LEU A 1 214 ? -3.680 -9.658 -1.214 1.00 96.69 214 LEU A O 1
ATOM 1708 N N . ARG A 1 215 ? -2.923 -11.599 -1.998 1.00 90.75 215 ARG A N 1
ATOM 1709 C CA . ARG A 1 215 ? -3.986 -12.434 -1.385 1.00 90.75 215 ARG A CA 1
ATOM 1710 C C . ARG A 1 215 ? -4.278 -12.152 0.094 1.00 90.75 215 ARG A C 1
ATOM 1712 O O . ARG A 1 215 ? -5.373 -12.439 0.560 1.00 90.75 215 ARG A O 1
ATOM 1719 N N . GLY A 1 216 ? -3.296 -11.665 0.856 1.00 89.19 216 GLY A N 1
ATOM 1720 C CA . GLY A 1 216 ? -3.467 -11.388 2.288 1.00 89.19 216 GLY A CA 1
ATOM 1721 C C . GLY A 1 216 ? -3.710 -9.929 2.660 1.00 89.19 216 GLY A C 1
ATOM 1722 O O . GLY A 1 216 ? -3.989 -9.668 3.828 1.00 89.19 216 GLY A O 1
ATOM 1723 N N . VAL A 1 217 ? -3.549 -9.000 1.718 1.00 97.50 217 VAL A N 1
ATOM 1724 C CA . VAL A 1 217 ? -3.639 -7.551 1.971 1.00 97.50 217 VAL A CA 1
ATOM 172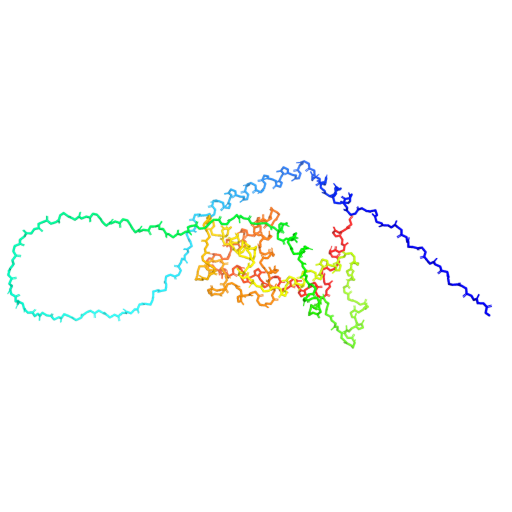5 C C . VAL A 1 217 ? -4.488 -6.808 0.944 1.00 97.50 217 VAL A C 1
ATOM 1727 O O . VAL A 1 217 ? -4.671 -5.607 1.097 1.00 97.50 217 VAL A O 1
ATOM 1730 N N . GLY A 1 218 ? -4.971 -7.488 -0.097 1.00 97.19 218 GLY A N 1
ATOM 1731 C CA . GLY A 1 218 ? -5.749 -6.904 -1.181 1.00 97.19 218 GLY A CA 1
ATOM 1732 C C . GLY A 1 218 ? -5.048 -5.721 -1.842 1.00 97.19 218 GLY A C 1
ATOM 1733 O O . GLY A 1 218 ? -3.817 -5.623 -1.869 1.00 97.19 218 GLY A O 1
ATOM 1734 N N . LEU A 1 219 ? -5.852 -4.789 -2.340 1.00 97.94 219 LEU A N 1
ATOM 1735 C CA . LEU A 1 219 ? -5.364 -3.552 -2.944 1.00 97.94 219 LEU A CA 1
ATOM 1736 C C . LEU A 1 219 ? -4.694 -2.613 -1.940 1.00 97.94 219 LEU A C 1
ATOM 1738 O O . LEU A 1 219 ? -3.865 -1.805 -2.349 1.00 97.94 219 LEU A O 1
ATOM 1742 N N . LEU A 1 220 ? -4.940 -2.768 -0.634 1.00 98.44 220 LEU A N 1
ATOM 1743 C CA . LEU A 1 220 ? -4.288 -1.942 0.386 1.00 98.44 220 LEU A CA 1
ATOM 1744 C C . LEU A 1 220 ? -2.758 -2.081 0.333 1.00 98.44 220 LEU A C 1
ATOM 1746 O O . LEU A 1 220 ? -2.041 -1.110 0.563 1.00 98.44 220 LEU A O 1
ATOM 1750 N N . GLY A 1 221 ? -2.253 -3.268 -0.027 1.00 98.19 221 GLY A N 1
ATOM 1751 C CA . GLY A 1 221 ? -0.820 -3.483 -0.241 1.00 98.19 221 GLY A CA 1
ATOM 1752 C C . GLY A 1 221 ? -0.235 -2.588 -1.334 1.00 98.19 221 GLY A C 1
ATOM 1753 O O . GLY A 1 221 ? 0.875 -2.082 -1.178 1.00 98.19 221 GLY A O 1
ATOM 1754 N N . LEU A 1 222 ? -0.991 -2.357 -2.410 1.00 98.19 222 LEU A N 1
ATOM 1755 C CA . LEU A 1 222 ? -0.585 -1.448 -3.478 1.00 98.19 222 LEU A CA 1
ATOM 1756 C C . LEU A 1 222 ? -0.745 0.016 -3.070 1.00 98.19 222 LEU A C 1
ATOM 1758 O O . LEU A 1 222 ? 0.131 0.808 -3.384 1.00 98.19 222 LEU A O 1
ATOM 1762 N N . ILE A 1 223 ? -1.800 0.372 -2.334 1.00 98.25 223 ILE A N 1
ATOM 1763 C CA . ILE A 1 223 ? -2.026 1.752 -1.868 1.00 98.25 223 ILE A CA 1
ATOM 1764 C C . ILE A 1 223 ? -0.905 2.213 -0.935 1.00 98.25 223 ILE A C 1
ATOM 1766 O O . ILE A 1 223 ? -0.371 3.305 -1.106 1.00 98.25 223 ILE A O 1
ATOM 1770 N N . HIS A 1 224 ? -0.495 1.383 0.027 1.00 98.19 224 HIS A N 1
ATOM 1771 C CA . HIS A 1 224 ? 0.633 1.726 0.896 1.00 98.19 224 HIS A CA 1
ATOM 1772 C C . HIS A 1 224 ? 1.950 1.845 0.125 1.00 98.19 224 HIS A C 1
ATOM 1774 O O . HIS A 1 224 ? 2.761 2.715 0.436 1.00 98.19 224 HIS A O 1
ATOM 1780 N N . ALA A 1 225 ? 2.181 0.977 -0.866 1.00 97.88 225 ALA A N 1
ATOM 1781 C CA . ALA A 1 225 ? 3.367 1.069 -1.709 1.00 97.88 225 ALA A CA 1
ATOM 1782 C C . ALA A 1 225 ? 3.342 2.329 -2.583 1.00 97.88 225 ALA A C 1
ATOM 1784 O O . ALA A 1 225 ? 4.359 3.004 -2.691 1.00 97.88 225 ALA A O 1
ATOM 1785 N N . LEU A 1 226 ? 2.183 2.675 -3.149 1.00 97.94 226 LEU A N 1
ATOM 1786 C CA . LEU A 1 226 ? 1.972 3.912 -3.890 1.00 97.94 226 LEU A CA 1
ATOM 1787 C C . LEU A 1 226 ? 2.302 5.114 -3.005 1.00 97.94 226 LEU A C 1
ATOM 1789 O O . LEU A 1 226 ? 3.178 5.884 -3.367 1.00 97.94 226 LEU A O 1
ATOM 1793 N N . TYR A 1 227 ? 1.705 5.205 -1.811 1.00 97.38 227 TYR A N 1
ATOM 1794 C CA . TYR A 1 227 ? 1.992 6.281 -0.860 1.00 97.38 227 TYR A CA 1
ATOM 1795 C C . TYR A 1 227 ? 3.490 6.387 -0.558 1.00 97.38 227 TYR A C 1
ATOM 1797 O O . TYR A 1 227 ? 4.065 7.460 -0.701 1.00 97.38 227 TYR A O 1
ATOM 1805 N N . LEU A 1 228 ? 4.147 5.267 -0.226 1.00 96.94 228 LEU A N 1
ATOM 1806 C CA . LEU A 1 228 ? 5.594 5.228 0.012 1.00 96.94 228 LEU A CA 1
ATOM 1807 C C . LEU A 1 228 ? 6.382 5.829 -1.165 1.00 96.94 228 LEU A C 1
ATOM 1809 O O . LEU A 1 228 ? 7.312 6.599 -0.938 1.00 96.94 228 LEU A O 1
ATOM 1813 N N . LEU A 1 229 ? 5.999 5.480 -2.394 1.00 95.12 229 LEU A N 1
ATOM 1814 C CA . LEU A 1 229 ? 6.720 5.805 -3.624 1.00 95.12 229 LEU A CA 1
ATOM 1815 C C . LEU A 1 229 ? 6.375 7.167 -4.233 1.00 95.12 229 LEU A C 1
ATOM 1817 O O . LEU A 1 229 ? 7.161 7.660 -5.035 1.00 95.12 229 LEU A O 1
ATOM 1821 N N . THR A 1 230 ? 5.228 7.761 -3.908 1.00 92.31 230 THR A N 1
ATOM 1822 C CA . THR A 1 230 ? 4.766 9.003 -4.551 1.00 92.31 230 THR A CA 1
ATOM 1823 C C . THR A 1 230 ? 4.603 10.167 -3.585 1.00 92.31 230 THR A C 1
ATOM 1825 O O . THR A 1 230 ? 4.579 11.310 -4.032 1.00 92.31 230 THR A O 1
ATOM 1828 N N . HIS A 1 231 ? 4.494 9.918 -2.279 1.00 93.12 231 HIS A N 1
ATOM 1829 C CA . HIS A 1 231 ? 4.291 10.980 -1.301 1.00 93.12 231 HIS A CA 1
ATOM 1830 C C . HIS A 1 231 ? 5.618 11.652 -0.917 1.00 93.12 231 HIS A C 1
ATOM 1832 O O . HIS A 1 231 ? 6.592 10.981 -0.572 1.00 93.12 231 HIS A O 1
ATOM 1838 N N . GLU A 1 232 ? 5.643 12.988 -0.901 1.00 89.44 232 GLU A N 1
ATOM 1839 C CA . GLU A 1 232 ? 6.847 13.803 -0.659 1.00 89.44 232 GLU A CA 1
ATOM 1840 C C . GLU A 1 232 ? 7.606 13.403 0.618 1.00 89.44 232 GLU A C 1
ATOM 1842 O O . GLU A 1 232 ? 8.816 13.207 0.599 1.00 89.44 232 GLU A O 1
ATOM 1847 N N . ALA A 1 233 ? 6.878 13.195 1.717 1.00 91.19 233 ALA A N 1
ATOM 1848 C CA . ALA A 1 233 ? 7.448 12.865 3.019 1.00 91.19 233 ALA A CA 1
ATOM 1849 C C . ALA A 1 233 ? 8.077 11.460 3.098 1.00 91.19 233 ALA A C 1
ATOM 1851 O O . ALA A 1 233 ? 8.917 11.213 3.962 1.00 91.19 233 ALA A O 1
ATOM 1852 N N . THR A 1 234 ? 7.667 10.521 2.242 1.00 92.56 234 THR A N 1
ATOM 1853 C CA . THR A 1 234 ? 8.148 9.129 2.277 1.00 92.56 234 THR A CA 1
ATOM 1854 C C . THR A 1 234 ? 9.057 8.779 1.113 1.00 92.56 234 THR A C 1
ATOM 1856 O O . THR A 1 234 ? 9.800 7.801 1.208 1.00 92.56 234 THR A O 1
ATOM 1859 N N . LEU A 1 235 ? 9.047 9.587 0.053 1.00 87.94 235 LEU A N 1
ATOM 1860 C CA . LEU A 1 235 ? 9.883 9.392 -1.119 1.00 87.94 235 LEU A CA 1
ATOM 1861 C C . LEU A 1 235 ? 11.373 9.260 -0.751 1.00 87.94 235 LEU A C 1
ATOM 1863 O O . LEU A 1 235 ? 11.967 8.281 -1.197 1.00 87.94 235 LEU A O 1
ATOM 1867 N N . PRO A 1 236 ? 11.985 10.106 0.111 1.00 89.25 236 PRO A N 1
ATOM 1868 C CA . PRO A 1 236 ? 13.370 9.920 0.559 1.00 89.25 236 PRO A CA 1
ATOM 1869 C C . PRO A 1 236 ? 13.666 8.498 1.062 1.00 89.25 236 PRO A C 1
ATOM 1871 O O . PRO A 1 236 ? 14.570 7.823 0.570 1.00 89.25 236 PRO A O 1
ATOM 1874 N N . LEU A 1 237 ? 12.819 7.997 1.967 1.00 92.69 237 LEU A N 1
ATOM 1875 C CA . LEU A 1 237 ? 12.926 6.652 2.532 1.00 92.69 237 LEU A CA 1
ATOM 1876 C C . LEU A 1 237 ? 12.756 5.563 1.464 1.00 92.69 237 LEU A C 1
ATOM 1878 O O . LEU A 1 237 ? 13.497 4.580 1.458 1.00 92.69 237 LEU A O 1
ATOM 1882 N N . ALA A 1 238 ? 11.792 5.722 0.557 1.00 91.81 238 ALA A N 1
ATOM 1883 C CA . ALA A 1 238 ? 11.541 4.751 -0.503 1.00 91.81 238 ALA A CA 1
ATOM 1884 C C . ALA A 1 238 ? 12.782 4.517 -1.375 1.00 91.81 238 ALA A C 1
ATOM 1886 O O . ALA A 1 238 ? 13.045 3.391 -1.798 1.00 91.81 238 ALA A O 1
ATOM 1887 N N . ARG A 1 239 ? 13.584 5.563 -1.588 1.00 84.00 239 ARG A N 1
ATOM 1888 C CA . ARG A 1 239 ? 14.807 5.512 -2.396 1.00 84.00 239 ARG A CA 1
ATOM 1889 C C . ARG A 1 239 ? 15.905 4.732 -1.718 1.00 84.00 239 ARG A C 1
ATOM 1891 O O . ARG A 1 239 ? 16.552 3.916 -2.365 1.00 84.00 239 ARG A O 1
ATOM 1898 N N . ASP A 1 240 ? 16.103 4.975 -0.430 1.00 90.44 240 ASP A N 1
ATOM 1899 C CA . ASP A 1 240 ? 17.109 4.265 0.347 1.00 90.44 240 ASP A CA 1
ATOM 1900 C C . ASP A 1 240 ? 16.778 2.775 0.403 1.00 90.44 240 ASP A C 1
ATOM 1902 O O . ASP A 1 240 ? 17.648 1.934 0.170 1.00 90.44 240 ASP A O 1
ATOM 1906 N N . ILE A 1 241 ? 15.497 2.438 0.595 1.00 92.31 241 ILE A N 1
ATOM 1907 C CA . ILE A 1 241 ? 15.026 1.051 0.548 1.00 92.31 241 ILE A CA 1
ATOM 1908 C C . ILE A 1 241 ? 15.210 0.466 -0.862 1.00 92.31 241 ILE A C 1
ATOM 1910 O O . ILE A 1 241 ? 15.679 -0.665 -0.985 1.00 92.31 241 ILE A O 1
ATOM 1914 N N . TYR A 1 242 ? 14.888 1.206 -1.929 1.00 89.44 242 TYR A N 1
ATOM 1915 C CA . TYR A 1 242 ? 15.050 0.728 -3.306 1.00 89.44 242 TYR A CA 1
ATOM 1916 C C . TYR A 1 242 ? 16.519 0.471 -3.661 1.00 89.44 242 TYR A C 1
ATOM 1918 O O . TYR A 1 242 ? 16.842 -0.613 -4.152 1.00 89.44 242 TYR A O 1
ATOM 1926 N N . LYS A 1 243 ? 17.420 1.409 -3.344 1.00 88.00 243 LYS A N 1
ATOM 1927 C CA . LYS A 1 243 ? 18.874 1.244 -3.505 1.00 88.00 243 LYS A CA 1
ATOM 1928 C C . LYS A 1 243 ? 19.367 0.013 -2.748 1.00 88.00 243 LYS A C 1
ATOM 1930 O O . LYS A 1 243 ? 20.059 -0.820 -3.325 1.00 88.00 243 LYS A O 1
ATOM 1935 N N . LEU A 1 244 ? 18.952 -0.144 -1.490 1.00 90.88 244 LEU A N 1
ATOM 1936 C CA . LEU A 1 244 ? 19.321 -1.295 -0.667 1.00 90.88 244 LEU A CA 1
ATOM 1937 C C . LEU A 1 244 ? 18.773 -2.616 -1.229 1.00 90.88 244 LEU A C 1
ATOM 1939 O O . LEU A 1 244 ? 19.456 -3.635 -1.187 1.00 90.88 244 LEU A O 1
ATOM 1943 N N . SER A 1 245 ? 17.565 -2.608 -1.795 1.00 89.88 245 SER A N 1
ATOM 1944 C CA . SER A 1 245 ? 16.951 -3.802 -2.393 1.00 89.88 245 SER A CA 1
ATOM 1945 C C . SER A 1 245 ? 17.698 -4.322 -3.630 1.00 89.88 245 SER A C 1
ATOM 1947 O O . SER A 1 245 ? 17.570 -5.501 -3.957 1.00 89.88 245 SER A O 1
ATOM 1949 N N . HIS A 1 246 ? 18.513 -3.471 -4.266 1.00 84.38 246 HIS A N 1
ATOM 1950 C CA . HIS A 1 246 ? 19.349 -3.785 -5.431 1.00 84.38 246 HIS A CA 1
ATOM 1951 C C . HIS A 1 246 ? 20.845 -3.895 -5.097 1.00 84.38 246 HIS A C 1
ATOM 1953 O O . HIS A 1 246 ? 21.655 -4.152 -5.989 1.00 84.38 246 HIS A O 1
ATOM 1959 N N . ASP A 1 247 ? 21.223 -3.715 -3.830 1.00 86.94 247 ASP A N 1
ATOM 1960 C CA . ASP A 1 247 ? 22.601 -3.867 -3.376 1.00 86.94 247 ASP A CA 1
ATOM 1961 C C . ASP A 1 247 ? 23.064 -5.333 -3.459 1.00 86.94 247 ASP A C 1
ATOM 1963 O O . ASP A 1 247 ? 22.290 -6.265 -3.226 1.00 86.94 247 ASP A O 1
ATOM 1967 N N . GLN A 1 248 ? 24.350 -5.544 -3.756 1.00 79.12 248 GLN A N 1
ATOM 1968 C CA . GLN A 1 248 ? 24.921 -6.879 -3.972 1.00 79.12 248 GLN A CA 1
ATOM 1969 C C . GLN A 1 248 ? 24.880 -7.771 -2.725 1.00 79.12 248 GLN A C 1
ATOM 1971 O O . GLN A 1 248 ? 24.908 -8.996 -2.855 1.00 79.12 248 GLN A O 1
ATOM 1976 N N . VAL A 1 249 ? 24.838 -7.182 -1.527 1.00 79.06 249 VAL A N 1
ATOM 1977 C CA . VAL A 1 249 ? 24.854 -7.920 -0.260 1.00 79.06 249 VAL A CA 1
ATOM 1978 C C . VAL A 1 249 ? 23.438 -8.137 0.265 1.00 79.06 249 VAL A C 1
ATOM 1980 O O . VAL A 1 249 ? 23.124 -9.225 0.748 1.00 79.06 249 VAL A O 1
ATOM 1983 N N . SER A 1 250 ? 22.582 -7.117 0.174 1.00 78.81 250 SER A N 1
ATOM 1984 C CA . SER A 1 250 ? 21.268 -7.128 0.834 1.00 78.81 250 SER A CA 1
ATOM 1985 C C . SER A 1 250 ? 20.119 -7.647 -0.031 1.00 78.81 250 SER A C 1
ATOM 1987 O O . SER A 1 250 ? 19.086 -7.992 0.536 1.00 78.81 250 SER A O 1
ATOM 1989 N N . GLN A 1 251 ? 20.285 -7.681 -1.360 1.00 87.62 251 GLN A N 1
ATOM 1990 C CA . GLN A 1 251 ? 19.249 -7.893 -2.379 1.00 87.62 251 GLN A CA 1
ATOM 1991 C C . GLN A 1 251 ? 17.949 -8.563 -1.888 1.00 87.62 251 GLN A C 1
ATOM 1993 O O . 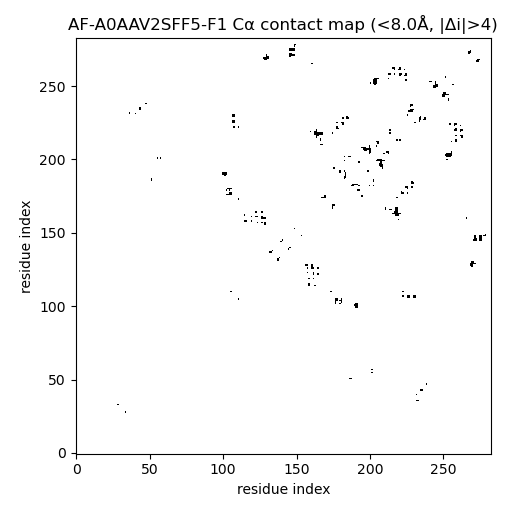GLN A 1 251 ? 17.938 -9.736 -1.505 1.00 87.62 251 GLN A O 1
ATOM 1998 N N . PHE A 1 252 ? 16.821 -7.856 -1.994 1.00 93.75 252 PHE A N 1
ATOM 1999 C CA . PHE A 1 252 ? 15.512 -8.376 -1.587 1.00 93.75 252 PHE A CA 1
ATOM 2000 C C . PHE A 1 252 ? 14.381 -7.902 -2.513 1.00 93.75 252 PHE A C 1
ATOM 2002 O O . PHE A 1 252 ? 14.480 -6.841 -3.123 1.00 93.75 252 PHE A O 1
ATOM 2009 N N . PRO A 1 253 ? 13.276 -8.663 -2.627 1.00 94.88 253 PRO A N 1
ATOM 2010 C CA . PRO A 1 253 ? 12.131 -8.266 -3.444 1.00 94.88 253 PRO A CA 1
ATOM 2011 C C . PRO A 1 253 ? 11.348 -7.123 -2.776 1.00 94.88 253 PRO A C 1
ATOM 2013 O O . PRO A 1 253 ? 10.601 -7.352 -1.821 1.00 94.88 253 PRO A O 1
ATOM 2016 N N . LEU A 1 254 ? 11.520 -5.889 -3.268 1.00 96.06 254 LEU A N 1
ATOM 2017 C CA . LEU A 1 254 ? 10.938 -4.685 -2.661 1.00 96.06 254 LEU A CA 1
ATOM 2018 C C . LEU A 1 254 ? 9.415 -4.770 -2.494 1.00 96.06 254 LEU A C 1
ATOM 2020 O O . LEU A 1 254 ? 8.913 -4.580 -1.387 1.00 96.06 254 LEU A O 1
ATOM 2024 N N . MET A 1 255 ? 8.669 -5.083 -3.557 1.00 97.56 255 MET A N 1
ATOM 2025 C CA . MET A 1 255 ? 7.204 -5.102 -3.469 1.00 97.56 255 MET A CA 1
ATOM 2026 C C . MET A 1 255 ? 6.678 -6.170 -2.503 1.00 97.56 255 MET A C 1
ATOM 2028 O O . MET A 1 255 ? 5.761 -5.892 -1.728 1.00 97.56 255 MET A O 1
ATOM 2032 N N . VAL A 1 256 ? 7.300 -7.351 -2.448 1.00 96.94 256 VAL A N 1
ATOM 2033 C CA . VAL A 1 256 ? 6.993 -8.368 -1.424 1.00 96.94 256 VAL A CA 1
ATOM 2034 C C . VAL A 1 256 ? 7.240 -7.839 -0.007 1.00 96.94 256 VAL A C 1
ATOM 2036 O O . VAL A 1 256 ? 6.431 -8.095 0.889 1.00 96.94 256 VAL A O 1
ATOM 2039 N N . LEU A 1 257 ? 8.320 -7.082 0.219 1.00 96.44 257 LEU A N 1
ATOM 2040 C CA . LEU A 1 257 ? 8.570 -6.442 1.513 1.00 96.44 257 LEU A CA 1
ATOM 2041 C C . LEU A 1 257 ? 7.454 -5.446 1.863 1.00 96.44 257 LEU A C 1
ATOM 2043 O O . LEU A 1 257 ? 6.885 -5.547 2.949 1.00 96.44 257 LEU A O 1
ATOM 2047 N N . CYS A 1 258 ? 7.088 -4.538 0.954 1.00 97.88 258 CYS A N 1
ATOM 2048 C CA . CYS A 1 258 ? 6.011 -3.561 1.167 1.00 97.88 258 CYS A CA 1
ATOM 2049 C C . CYS A 1 258 ? 4.660 -4.234 1.482 1.00 97.88 258 CYS A C 1
ATOM 2051 O O . CYS A 1 258 ? 3.935 -3.820 2.394 1.00 97.88 258 CYS A O 1
ATOM 2053 N N . ILE A 1 259 ? 4.342 -5.326 0.783 1.00 98.06 259 ILE A N 1
ATOM 2054 C CA . ILE A 1 259 ? 3.145 -6.143 1.024 1.00 98.06 259 ILE A CA 1
ATOM 2055 C C . ILE A 1 259 ? 3.185 -6.780 2.420 1.00 98.06 259 ILE A C 1
ATOM 2057 O O . ILE A 1 259 ? 2.191 -6.754 3.153 1.00 98.06 259 ILE A O 1
ATOM 2061 N N . ASN A 1 260 ? 4.336 -7.312 2.836 1.00 97.44 260 ASN A N 1
ATOM 2062 C CA . ASN A 1 260 ? 4.505 -7.887 4.170 1.00 97.44 260 ASN A CA 1
ATOM 2063 C C . ASN A 1 260 ? 4.411 -6.833 5.277 1.00 97.44 260 ASN A C 1
ATOM 2065 O O . ASN A 1 260 ? 3.766 -7.083 6.297 1.00 97.44 260 ASN A O 1
ATOM 2069 N N . VAL A 1 261 ? 4.974 -5.643 5.066 1.00 97.69 261 VAL A N 1
ATOM 2070 C CA . VAL A 1 261 ? 4.809 -4.506 5.981 1.00 97.69 261 VAL A CA 1
ATOM 2071 C C . VAL A 1 261 ? 3.330 -4.147 6.108 1.00 97.69 261 VAL A C 1
ATOM 2073 O O . VAL A 1 261 ? 2.831 -4.039 7.224 1.00 97.69 261 VAL A O 1
ATOM 2076 N N . THR A 1 262 ? 2.583 -4.087 5.002 1.00 98.31 262 THR A N 1
ATOM 2077 C CA . THR A 1 262 ? 1.129 -3.848 5.037 1.00 98.31 262 THR A CA 1
ATOM 2078 C C . THR A 1 262 ? 0.385 -4.906 5.849 1.00 98.31 262 THR A C 1
ATOM 2080 O O . THR A 1 262 ? -0.494 -4.579 6.649 1.00 98.31 262 THR A O 1
ATOM 2083 N N . ARG A 1 263 ? 0.759 -6.181 5.705 1.00 97.62 263 ARG A N 1
ATOM 2084 C CA . ARG A 1 263 ? 0.183 -7.272 6.502 1.00 97.62 263 ARG A CA 1
ATOM 2085 C C . ARG A 1 263 ? 0.441 -7.073 7.997 1.00 97.62 263 ARG A C 1
ATOM 2087 O O . ARG A 1 263 ? -0.474 -7.262 8.800 1.00 97.62 263 ARG A O 1
ATOM 2094 N N . ILE A 1 264 ? 1.663 -6.691 8.369 1.00 97.31 264 ILE A N 1
ATOM 2095 C CA . ILE A 1 264 ? 2.026 -6.386 9.759 1.00 97.31 264 ILE A CA 1
ATOM 2096 C C . ILE A 1 264 ? 1.218 -5.181 10.257 1.00 97.31 264 ILE A C 1
ATOM 2098 O O . ILE A 1 264 ? 0.650 -5.249 11.344 1.00 97.31 264 ILE A O 1
ATOM 2102 N N . SER A 1 265 ? 1.079 -4.121 9.460 1.00 97.25 265 SER A N 1
ATOM 2103 C CA . SER A 1 265 ? 0.272 -2.940 9.797 1.00 97.25 265 SER A CA 1
ATOM 2104 C C . SER A 1 265 ? -1.197 -3.286 10.052 1.00 97.25 265 SER A C 1
ATOM 2106 O O . SER A 1 265 ? -1.764 -2.874 11.061 1.00 97.25 265 SER A O 1
ATOM 2108 N N . LEU A 1 266 ? -1.811 -4.123 9.210 1.00 96.69 266 LEU A N 1
ATOM 2109 C CA . LEU A 1 266 ? -3.177 -4.606 9.443 1.00 96.69 266 LEU A CA 1
ATOM 2110 C C . LEU A 1 266 ? -3.286 -5.413 10.742 1.00 96.69 266 LEU A C 1
ATOM 2112 O O . LEU A 1 266 ? -4.270 -5.287 11.472 1.00 96.69 266 LEU A O 1
ATOM 2116 N N . GLN A 1 267 ? -2.284 -6.238 11.053 1.00 95.31 267 GLN A N 1
ATOM 2117 C CA . GLN A 1 267 ? -2.278 -7.022 12.285 1.00 95.31 267 GLN A CA 1
ATOM 2118 C C . GLN A 1 267 ? -2.110 -6.140 13.528 1.00 95.31 267 GLN A C 1
ATOM 2120 O O . GLN A 1 267 ? -2.847 -6.311 14.499 1.00 95.31 267 GLN A O 1
ATOM 2125 N N . THR A 1 268 ? -1.200 -5.167 13.497 1.00 94.88 268 THR A N 1
ATOM 2126 C CA . THR A 1 268 ? -0.985 -4.237 14.616 1.00 94.88 268 THR A CA 1
ATOM 2127 C C . THR A 1 268 ? -2.199 -3.332 14.835 1.00 94.88 268 THR A C 1
ATOM 2129 O O . THR A 1 268 ? -2.579 -3.084 15.984 1.00 94.88 268 THR A O 1
ATOM 2132 N N . LEU A 1 269 ? -2.874 -2.913 13.757 1.00 94.94 269 LEU A N 1
ATOM 2133 C CA . LEU A 1 269 ? -4.148 -2.194 13.815 1.00 94.94 269 LEU A CA 1
ATOM 2134 C C . LEU A 1 269 ? -5.250 -3.061 14.438 1.00 94.94 269 LEU A C 1
ATOM 2136 O O . LEU A 1 269 ? -5.939 -2.620 15.359 1.00 94.94 269 LEU A O 1
ATOM 2140 N N . ARG A 1 270 ? -5.361 -4.327 14.017 1.00 93.62 270 ARG A N 1
ATOM 2141 C CA . ARG A 1 270 ? -6.316 -5.305 14.570 1.00 93.62 270 ARG A CA 1
ATOM 2142 C C . ARG A 1 270 ? -6.092 -5.569 16.061 1.00 93.62 270 ARG A C 1
ATOM 2144 O O . ARG A 1 270 ? -7.039 -5.777 16.825 1.00 93.62 270 ARG A O 1
ATOM 2151 N N . GLU A 1 271 ? -4.833 -5.555 16.483 1.00 91.69 271 GLU A N 1
ATOM 2152 C CA . GLU A 1 271 ? -4.420 -5.685 17.879 1.00 91.69 271 GLU A CA 1
ATOM 2153 C C . GLU A 1 271 ? -4.615 -4.403 18.691 1.00 91.69 271 GLU A C 1
ATOM 2155 O O . GLU A 1 271 ? -4.584 -4.459 19.922 1.00 91.69 271 GLU A O 1
ATOM 2160 N N . GLY A 1 272 ? -4.899 -3.274 18.040 1.00 92.31 272 GLY A N 1
ATOM 2161 C CA . GLY A 1 272 ? -5.086 -1.964 18.657 1.00 92.31 272 GLY A CA 1
ATOM 2162 C C . GLY A 1 272 ? -3.784 -1.269 19.052 1.00 92.31 272 GLY A C 1
ATOM 2163 O O . GLY A 1 272 ? -3.831 -0.245 19.730 1.00 92.31 272 GLY A O 1
ATOM 2164 N N . LEU A 1 273 ? -2.625 -1.794 18.643 1.00 92.00 273 LEU A N 1
ATOM 2165 C CA . LEU A 1 273 ? -1.313 -1.248 19.010 1.00 92.00 273 LEU A CA 1
ATOM 2166 C C . LEU A 1 273 ? -1.089 0.155 18.429 1.00 92.00 273 LEU A C 1
ATOM 2168 O O . LEU A 1 273 ? -0.397 0.970 19.037 1.00 92.00 273 LEU A O 1
ATOM 2172 N N . LEU A 1 274 ? -1.744 0.466 17.307 1.00 92.56 274 LEU A N 1
ATOM 2173 C CA . LEU A 1 274 ? -1.674 1.778 16.660 1.00 92.56 274 LEU A CA 1
ATOM 2174 C C . LEU A 1 274 ? -2.632 2.814 17.272 1.00 92.56 274 LEU A C 1
ATOM 2176 O O . LEU A 1 274 ? -2.408 4.014 17.125 1.00 92.56 274 LEU A O 1
ATOM 2180 N N . ASN A 1 275 ? -3.638 2.390 18.048 1.00 93.62 275 ASN A N 1
ATOM 2181 C CA . ASN A 1 275 ? -4.722 3.265 18.515 1.00 93.62 275 ASN A CA 1
ATOM 2182 C C . ASN A 1 275 ? -4.225 4.472 19.319 1.00 93.62 275 ASN A C 1
ATOM 2184 O O . ASN A 1 275 ? -4.814 5.5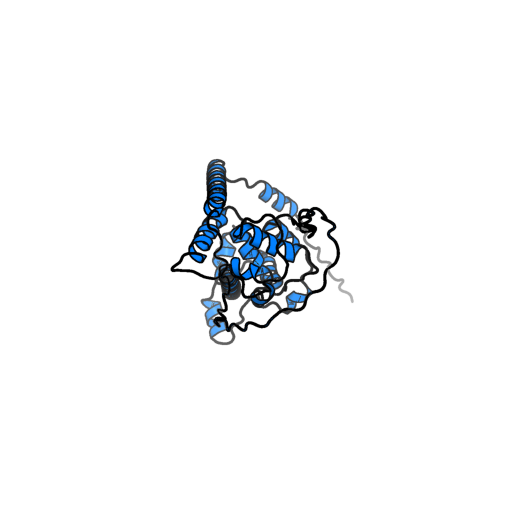47 19.249 1.00 93.62 275 ASN A O 1
ATOM 2188 N N . LYS A 1 276 ? -3.146 4.318 20.104 1.00 92.06 276 LYS A N 1
ATOM 2189 C CA . LYS A 1 276 ? -2.581 5.435 20.877 1.00 92.06 276 LYS A CA 1
ATOM 2190 C C . LYS A 1 276 ? -2.114 6.562 19.954 1.00 92.06 276 LYS A C 1
ATOM 2192 O O . LYS A 1 276 ? -2.405 7.712 20.266 1.00 92.06 276 LYS A O 1
ATOM 2197 N N . ARG A 1 277 ? -1.404 6.225 18.871 1.00 91.00 277 ARG A N 1
ATOM 2198 C CA . ARG A 1 277 ? -0.887 7.197 17.901 1.00 91.00 277 ARG A CA 1
ATOM 2199 C C . ARG A 1 277 ? -2.013 7.733 17.022 1.00 91.00 277 ARG A C 1
ATOM 2201 O O . ARG A 1 277 ? -2.159 8.942 16.926 1.00 91.00 277 ARG A O 1
ATOM 2208 N N . SER A 1 278 ? -2.884 6.867 16.502 1.00 91.00 278 SER A N 1
ATOM 2209 C CA . SER A 1 278 ? -4.044 7.294 15.703 1.00 91.00 278 SER A CA 1
ATOM 2210 C C . SER A 1 278 ? -4.937 8.285 16.460 1.00 91.00 278 SER A C 1
ATOM 2212 O O . SER A 1 278 ? -5.405 9.268 15.901 1.00 91.00 278 SER A O 1
ATOM 2214 N N . ASN A 1 279 ? -5.130 8.081 17.767 1.00 93.69 279 ASN A N 1
ATOM 2215 C CA . ASN A 1 279 ? -5.915 9.004 18.580 1.00 93.69 279 ASN A CA 1
ATOM 2216 C C . ASN A 1 279 ? -5.220 10.357 18.823 1.00 93.69 279 ASN A C 1
ATOM 2218 O O . ASN A 1 279 ? -5.932 11.318 19.116 1.00 93.69 279 ASN A O 1
ATOM 2222 N N . SER A 1 280 ? -3.882 10.431 18.786 1.00 91.38 280 SER A N 1
ATOM 2223 C CA . SER A 1 280 ? -3.136 11.672 19.045 1.00 91.38 280 SER A CA 1
ATOM 2224 C C . SER A 1 280 ? -2.995 12.562 17.817 1.00 91.38 280 SER A C 1
ATOM 2226 O O . SER A 1 280 ? -2.996 13.767 17.987 1.00 91.38 280 SER A O 1
ATOM 2228 N N . GLU A 1 281 ? -2.917 11.984 16.616 1.00 83.25 281 GLU A N 1
ATOM 2229 C CA . GLU A 1 281 ? -2.804 12.726 15.340 1.00 83.25 281 GLU A CA 1
ATOM 2230 C C . GLU A 1 281 ? -4.097 13.464 14.942 1.00 83.25 281 GLU A C 1
ATOM 2232 O O . GLU A 1 281 ? -4.131 14.227 13.990 1.00 83.25 281 GLU A O 1
ATOM 2237 N N . GLN A 1 282 ? -5.189 13.210 15.663 1.00 64.56 282 GLN A N 1
ATOM 2238 C CA . GLN A 1 282 ? -6.515 13.795 15.434 1.00 64.56 282 GLN A CA 1
ATOM 2239 C C . GLN A 1 282 ? -6.842 14.949 16.398 1.00 64.56 282 GLN A C 1
ATOM 2241 O O . GLN A 1 282 ? -7.998 15.367 16.474 1.00 64.56 282 GLN A O 1
ATOM 2246 N N . ASN A 1 283 ? -5.875 15.379 17.211 1.00 43.59 283 ASN A N 1
ATOM 2247 C CA . ASN A 1 283 ? -5.998 16.505 18.141 1.00 43.59 283 ASN A CA 1
ATOM 2248 C C . ASN A 1 283 ? -5.187 17.689 17.623 1.00 43.59 283 ASN A C 1
ATOM 2250 O O . ASN A 1 283 ? -5.677 18.821 17.814 1.00 43.59 283 ASN A O 1
#

Foldseek 3Di:
DDDDDDDDDDDPPPPDPPVVVVVVVPPDPDPVVVVVLVVLLVVLVVVLVVVLPDPQPPPPPPPDPDDDDDDDDDDDDDDDDDDDDDDDDDPPPPPPPDPFDFDDADALVRVVVVLVPDPLVVCLVVFQQADDDDDPVNVCCVVPNADDADPVCVVVSSSQRSQLQAFQDPVDVVSQNLVQNLLCLLNVDRTGDDQFDPSLVSQQAPHGHNSVLSNRRHCSLSSQSRCLRPPSVNVSVSVVLSVQCPDPPRNHRNSSVSSVVSNVVSVCSNRNVCRVVNVVVVD

pLDDT: mean 73.81, std 25.18, range [26.23, 98.44]

Secondary structure (DSSP, 8-state):
--PPPPPPPPP-----HHHHHHHHHT----HHHHHHHHHHHHHHHHHHHHHTTS-------------------------------------PPP---S----PP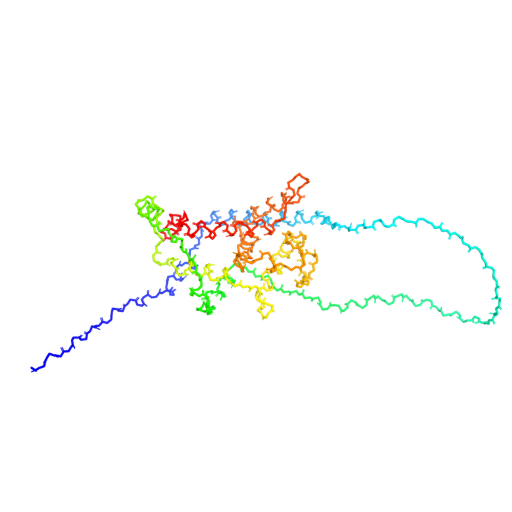P--HHHHHHHHHHS--HHHHTT---S----THHHHHHHHHSPPPPPGGGHHHHHHHHHHTTPPP-TT-HHHHHHHHHHHHHHH---SPPPSSSGGGGGGT-STT-GGGGGGGTTTHHHHHHHHHHH-TTTHHHHHHHHHHHTSTTT---HHHHHHHHHHHHHHHHHHTTTHHHHHHTT-

Sequence (283 aa):
MLEAPLQKELPSDSIDVAERNLKNQNYAPPRSERITQADDYLTAQEEWDAVQCVEPIIRRNTRSNDSSPKKSIGSIGSNGSCYSIKQPQPPSPPNLHSNVRISPHTDFDEVWDFFMRQDMSHVMDVIRPTMERRGVNGLIRTIFGPKKLKPQLLDERNLLFAIAQCQMDNSEPLHLQILQTIYKVLTSTKIDCPRYGSHWDAVGFQGNDPATDLRGVGLLGLIHALYLLTHEATLPLARDIYKLSHDQVSQFPLMVLCINVTRISLQTLREGLLNKRSNSEQN

Solvent-accessible surface area (backbone atoms only — not comparable to full-atom values): 17578 Å² total; per-residue (Å²): 140,80,89,80,85,82,83,80,83,80,85,89,78,81,84,45,72,66,63,54,52,55,54,59,74,64,67,68,71,59,70,68,59,48,50,51,54,50,52,52,38,50,50,45,49,53,50,49,62,62,61,67,76,65,77,79,83,72,82,73,83,76,79,79,81,86,76,86,86,85,89,83,90,85,84,89,83,90,83,88,81,85,90,76,90,72,77,83,70,73,78,72,72,78,83,83,77,66,89,83,46,64,74,69,77,70,54,54,65,63,55,49,54,49,60,74,71,48,88,57,71,91,41,59,86,72,49,72,66,57,68,88,54,70,68,71,63,29,54,51,40,72,78,72,42,61,51,77,64,53,75,89,50,48,62,61,52,46,48,55,46,38,41,25,67,35,69,83,46,89,87,43,65,65,59,53,33,52,54,41,32,49,50,23,64,78,68,68,45,76,60,58,71,73,90,59,40,70,69,42,44,80,58,14,38,69,54,44,39,62,64,72,72,26,78,80,27,16,48,42,24,54,50,54,44,40,34,35,65,70,35,71,91,33,30,65,58,41,48,56,52,51,54,44,30,69,32,93,86,64,54,46,48,50,46,50,49,45,35,50,51,43,43,49,51,54,49,37,46,23,65,25,69,44,22,60,57,61,55,56,80,76,112

Organism: Meganyctiphanes norvegica (NCBI:txid48144)

Mean predicted aligned error: 15.86 Å